Protein AF-0000000085120269 (afdb_homodimer)

pLDDT: mean 86.9, std 15.83, range [45.69, 98.81]

Secondary structure (DSSP, 8-state):
--SEEEEE--SSHHHHHHHHHHHHHHHHHT-EEEEEEEE---EEEETTEEEE-----HHHHHHHHHHHHHHHHHHHHHS---EEEEEEES-HHHHHHHHHHHHT--EEEEES--S----SS--HHHHHHHHH-TTSEEEEEPP--/--SEEEEE--SSHHHHHHHHHHHHHHHHHT-EEEEEEEE---EEEETTEEEE-----HHHHHHHHHHHHHHHHHHHHHS---EEEEEEES-HHHHHHHHHHHHT--EEEEES--S----SS--HHHHHHHHH-TTSEEEEEPP--

InterPro domains:
  IPR006015 Universal stress protein A family [PIRSF006276] (1-143)
  IPR006015 Universal stress protein A family [PR01438] (2-20)
  IPR006015 Universal stress protein A family [PR01438] (102-114)
  IPR006015 Universal stress protein A family [PR01438] (119-141)
  IPR006016 UspA [PF00582] (1-141)
  IPR014729 Rossmann-like alpha/beta/alpha sandwich fold [G3DSA:3.40.50.620] (1-145)

Nearest PDB structures (foldseek):
  3hgm-assembly2_C  TM=8.429E-01  e=8.754E-10  Halomonas elongata
  3hgm-assembly2_D  TM=8.463E-01  e=1.606E-09  Halomonas elongata
  3s3t-assembly1_A  TM=6.994E-01  e=2.954E-08  Lactiplantibacillus plantarum
  4r2l-assembly1_A-2  TM=7.541E-01  e=1.056E-07  Salmonella enterica subsp. enterica serovar Typhimurium str. LT2
  3fg9-assembly3_E  TM=7.299E-01  e=6.499E-08  Lactiplantibacillus plantarum

Sequence (290 aa):
MYTCIVAGFDGSDAAKKAVEKAAMLAEKLGAKLVIVTVVPTPSILLGEFLLPEPVPSQQVLEAVREGLDKLAEDIRGRYNVEIETMVVEGDPAESLLDVAKGKGCSAIVVGRRGRGLAVKLLGSVTSKLVNIAKGIDVIVVEPEKMYTCIVAGFDGSDAAKKAVEKAAMLAEKLGAKLVIVTVVPTPSILLGEFLLPEPVPSQQVLEAVREGLDKLAEDIRGRYNVEIETMVVEGDPAESLLDVAKGKGCSAIVVGRRGRGLAVKLLGSVTSKLVNIAKGIDVIVVEPEK

Radius of gyration: 20.43 Å; Cα contacts (8 Å, |Δi|>4): 616; chains: 2; bounding box: 49×60×36 Å

Foldseek 3Di:
DWQEEEQEDAPDPLSLVQQLVQLVVCQVVVHAYEYEYEAEFPQDPPDVDRDGPDDPDPVVVVVVVVVQVVSVVVSVVVHVHHYHYYYYYHQLLVVSLVVCVVVVGQEYTYEQADDDPDPDHGHPSLVVNVVPNPRHHYHYDYDDD/DWQEEEQEDAPFPLSLVLQLVQLVVCQVVVHAYEYEYEAEFPQDPPDVDRDGPDDPDPVVVVVVVVVQVVSVVVSVVVHVHHYHYYYYYHQLLVVSLVVCVVVVGQEYTYEQADDDDDDPHGHPSLVVNVVPNPRHHYHYDYDDD

Structure (mmCIF, N/CA/C/O backbone):
data_AF-0000000085120269-model_v1
#
loop_
_entity.id
_entity.type
_entity.pdbx_description
1 polymer 'UspA domain-containing protein'
#
loop_
_atom_site.group_PDB
_atom_site.id
_atom_site.type_symbol
_atom_site.label_atom_id
_atom_site.label_alt_id
_atom_site.label_comp_id
_atom_site.label_asym_id
_atom_site.label_entity_id
_atom_site.label_seq_id
_atom_site.pdbx_PDB_ins_code
_atom_site.Cartn_x
_atom_site.Cartn_y
_atom_site.Cartn_z
_atom_site.occupancy
_atom_site.B_iso_or_equiv
_atom_site.auth_seq_id
_atom_site.auth_comp_id
_atom_site.auth_asym_id
_atom_site.auth_atom_id
_atom_site.pdbx_PDB_model_num
ATOM 1 N N . MET A 1 1 ? 11.727 -3.516 8.711 1 83.62 1 MET A N 1
ATOM 2 C CA . MET A 1 1 ? 11.516 -3.363 7.277 1 83.62 1 MET A CA 1
ATOM 3 C C . MET A 1 1 ? 11.141 -4.695 6.637 1 83.62 1 MET A C 1
ATOM 5 O O . MET A 1 1 ? 11.273 -5.75 7.258 1 83.62 1 MET A O 1
ATOM 9 N N . TYR A 1 2 ? 10.602 -4.66 5.355 1 92.88 2 TYR A N 1
ATOM 10 C CA . TYR A 1 2 ? 10.109 -5.875 4.719 1 92.88 2 TYR A CA 1
ATOM 11 C C . TYR A 1 2 ? 11.258 -6.812 4.371 1 92.88 2 TYR A C 1
ATOM 13 O O . TYR A 1 2 ? 12.188 -6.43 3.658 1 92.88 2 TYR A O 1
ATOM 21 N N . THR A 1 3 ? 11.258 -8.008 4.934 1 96.81 3 THR A N 1
ATOM 22 C CA . THR A 1 3 ? 12.234 -9.016 4.551 1 96.81 3 THR A CA 1
ATOM 23 C C . THR A 1 3 ? 11.672 -9.945 3.482 1 96.81 3 THR A C 1
ATOM 25 O O . THR A 1 3 ? 12.414 -10.656 2.809 1 96.81 3 THR A O 1
ATOM 28 N N . CYS A 1 4 ? 10.398 -9.906 3.436 1 98.44 4 CYS A N 1
ATOM 29 C CA . CYS A 1 4 ? 9.664 -10.703 2.457 1 98.44 4 CYS A CA 1
ATOM 30 C C . CYS A 1 4 ? 8.414 -9.969 1.983 1 98.44 4 CYS A C 1
ATOM 32 O O . CYS A 1 4 ? 7.695 -9.375 2.789 1 98.44 4 CYS A O 1
ATOM 34 N N . ILE A 1 5 ? 8.195 -10 0.645 1 98.69 5 ILE A N 1
ATOM 35 C CA . ILE A 1 5 ? 7.059 -9.328 0.029 1 98.69 5 ILE A CA 1
ATOM 36 C C . ILE A 1 5 ? 6.309 -10.305 -0.873 1 98.69 5 ILE A C 1
ATOM 38 O O . ILE A 1 5 ? 6.922 -11.023 -1.663 1 98.69 5 ILE A O 1
ATOM 42 N N . VAL A 1 6 ? 5.027 -10.32 -0.716 1 98.81 6 VAL A N 1
ATOM 43 C CA . VAL A 1 6 ? 4.176 -11.086 -1.62 1 98.81 6 VAL A CA 1
ATOM 44 C C . VAL A 1 6 ? 3.602 -10.156 -2.693 1 98.81 6 VAL A C 1
ATOM 46 O O . VAL A 1 6 ? 3.18 -9.039 -2.396 1 98.81 6 VAL A O 1
ATOM 49 N N . ALA A 1 7 ? 3.631 -10.602 -3.893 1 98.69 7 ALA A N 1
ATOM 50 C CA . ALA A 1 7 ? 2.938 -9.914 -4.977 1 98.69 7 ALA A CA 1
ATOM 51 C C . ALA A 1 7 ? 1.909 -10.828 -5.637 1 98.69 7 ALA A C 1
ATOM 53 O O . ALA A 1 7 ? 2.217 -11.969 -5.988 1 98.69 7 ALA A O 1
ATOM 54 N N . GLY A 1 8 ? 0.68 -10.352 -5.734 1 97.75 8 GLY A N 1
ATOM 55 C CA . GLY A 1 8 ? -0.35 -11.078 -6.461 1 97.75 8 GLY A CA 1
ATOM 56 C C . GLY A 1 8 ? -0.281 -10.875 -7.961 1 97.75 8 GLY A C 1
ATOM 57 O O . GLY A 1 8 ? -0.081 -9.75 -8.43 1 97.75 8 GLY A O 1
ATOM 58 N N . PHE A 1 9 ? -0.48 -11.969 -8.703 1 96.5 9 PHE A N 1
ATOM 59 C CA . PHE A 1 9 ? -0.43 -11.898 -10.156 1 96.5 9 PHE A CA 1
ATOM 60 C C . PHE A 1 9 ? -1.569 -12.695 -10.781 1 96.5 9 PHE A C 1
ATOM 62 O O . PHE A 1 9 ? -1.65 -13.914 -10.602 1 96.5 9 PHE A O 1
ATOM 69 N N . ASP A 1 10 ? -2.408 -12 -11.523 1 91.06 10 ASP A N 1
ATOM 70 C CA . ASP A 1 10 ? -3.541 -12.688 -12.133 1 91.06 10 ASP A CA 1
ATOM 71 C C . ASP A 1 10 ? -3.453 -12.648 -13.656 1 91.06 10 ASP A C 1
ATOM 73 O O . ASP A 1 10 ? -4.418 -12.984 -14.344 1 91.06 10 ASP A O 1
ATOM 77 N N . GLY A 1 11 ? -2.328 -12.172 -14.203 1 90.19 11 GLY A N 1
ATOM 78 C CA . GLY A 1 11 ? -2.127 -12.125 -15.641 1 90.19 11 GLY A CA 1
ATOM 79 C C . GLY A 1 11 ? -2.482 -10.781 -16.25 1 90.19 11 GLY A C 1
ATOM 80 O O . GLY A 1 11 ? -2.227 -10.539 -17.422 1 90.19 11 GLY A O 1
ATOM 81 N N . SER A 1 12 ? -3.086 -9.875 -15.461 1 89 12 SER A N 1
ATOM 82 C CA . SER A 1 12 ? -3.475 -8.562 -15.953 1 89 12 SER A CA 1
ATOM 83 C C . SER A 1 12 ? -2.281 -7.613 -16 1 89 12 SER A C 1
ATOM 85 O O . SER A 1 12 ?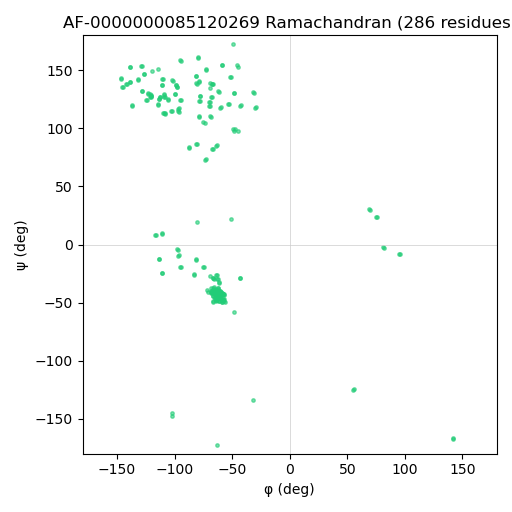 -1.252 -7.871 -15.375 1 89 12 SER A O 1
ATOM 87 N N . ASP A 1 13 ? -2.396 -6.559 -16.766 1 89.31 13 ASP A N 1
ATOM 88 C CA . ASP A 1 13 ? -1.358 -5.535 -16.828 1 89.31 13 ASP A CA 1
ATOM 89 C C . ASP A 1 13 ? -1.153 -4.863 -15.477 1 89.31 13 ASP A C 1
ATOM 91 O O . ASP A 1 13 ? -0.025 -4.531 -15.109 1 89.31 13 ASP A O 1
ATOM 95 N N . ALA A 1 14 ? -2.252 -4.68 -14.789 1 91.31 14 ALA A N 1
ATOM 96 C CA . ALA A 1 14 ? -2.156 -4.086 -13.453 1 91.31 14 ALA A CA 1
ATOM 97 C C . ALA A 1 14 ? -1.34 -4.969 -12.516 1 91.31 14 ALA A C 1
ATOM 99 O O . ALA A 1 14 ? -0.536 -4.469 -11.727 1 91.31 14 ALA A O 1
ATOM 100 N N . ALA A 1 15 ? -1.573 -6.281 -12.617 1 94.06 15 ALA A N 1
ATOM 101 C CA . ALA A 1 15 ? -0.829 -7.211 -11.766 1 94.06 15 ALA A CA 1
ATOM 102 C C . ALA A 1 15 ? 0.647 -7.242 -12.156 1 94.06 15 ALA A C 1
ATOM 104 O O . ALA A 1 15 ? 1.52 -7.359 -11.289 1 94.06 15 ALA A O 1
ATOM 105 N N . LYS A 1 16 ? 0.893 -7.145 -13.445 1 94.31 16 LYS A N 1
ATOM 106 C CA . LYS A 1 16 ? 2.281 -7.098 -13.891 1 94.31 16 LYS A CA 1
ATOM 107 C C . LYS A 1 16 ? 3.01 -5.891 -13.312 1 94.31 16 LYS A C 1
ATOM 109 O O . LYS A 1 16 ? 4.145 -6.004 -12.852 1 94.31 16 LYS A O 1
ATOM 114 N N . LYS A 1 17 ? 2.385 -4.773 -13.336 1 94.38 17 LYS A N 1
ATOM 115 C CA . LYS A 1 17 ? 2.967 -3.562 -12.766 1 94.38 17 LYS A CA 1
ATOM 116 C C . LYS A 1 17 ? 3.189 -3.717 -11.266 1 94.38 17 LYS A C 1
ATOM 118 O O . LYS A 1 17 ? 4.191 -3.244 -10.727 1 94.38 17 LYS A O 1
ATOM 123 N N . ALA A 1 18 ? 2.24 -4.363 -10.633 1 96.75 18 ALA A N 1
ATOM 124 C CA . ALA A 1 18 ? 2.375 -4.613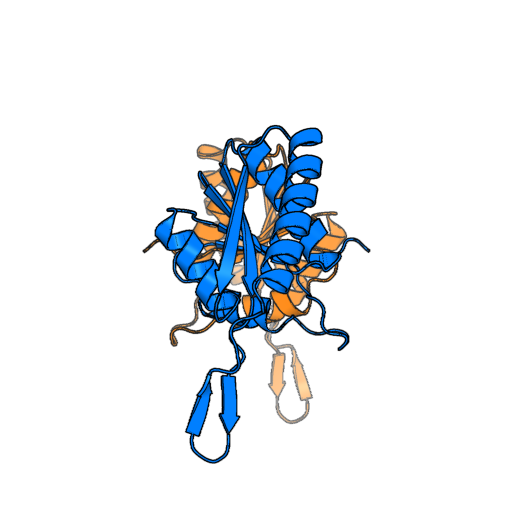 -9.203 1 96.75 18 ALA A CA 1
ATOM 125 C C . ALA A 1 18 ? 3.594 -5.484 -8.914 1 96.75 18 ALA A C 1
ATOM 127 O O . ALA A 1 18 ? 4.344 -5.219 -7.973 1 96.75 18 ALA A O 1
ATOM 128 N N . VAL A 1 19 ? 3.771 -6.496 -9.703 1 97.69 19 VAL A N 1
ATOM 129 C CA . VAL A 1 19 ? 4.918 -7.379 -9.523 1 97.69 19 VAL A CA 1
ATOM 130 C C . VAL A 1 19 ? 6.211 -6.598 -9.75 1 97.69 19 VAL A C 1
ATOM 132 O O . VAL A 1 19 ? 7.176 -6.758 -9 1 97.69 19 VAL A O 1
ATOM 135 N N . GLU A 1 20 ? 6.227 -5.762 -10.734 1 96.62 20 GLU A N 1
ATOM 136 C CA . GLU A 1 20 ? 7.406 -4.949 -11.008 1 96.62 20 GLU A CA 1
ATOM 137 C C . GLU A 1 20 ? 7.715 -4.02 -9.836 1 96.62 20 GLU A C 1
ATOM 139 O O . GLU A 1 20 ? 8.867 -3.893 -9.422 1 96.62 20 GLU A O 1
ATOM 144 N N . LYS A 1 21 ? 6.695 -3.406 -9.359 1 96.62 21 LYS A N 1
ATOM 145 C CA . LYS A 1 21 ? 6.875 -2.533 -8.203 1 96.62 21 LYS A CA 1
ATOM 146 C C . LYS A 1 21 ? 7.383 -3.318 -6.996 1 96.62 21 LYS A C 1
ATOM 148 O O . LYS A 1 21 ? 8.273 -2.855 -6.277 1 96.62 21 LYS A O 1
ATOM 153 N N . ALA A 1 22 ? 6.805 -4.48 -6.797 1 98.19 22 ALA A N 1
ATOM 154 C CA . ALA A 1 22 ? 7.238 -5.34 -5.699 1 98.19 22 ALA A CA 1
ATOM 155 C C . ALA A 1 22 ? 8.711 -5.727 -5.852 1 98.19 22 ALA A C 1
ATOM 157 O O . ALA A 1 22 ? 9.453 -5.754 -4.871 1 98.19 22 ALA A O 1
ATOM 158 N N . ALA A 1 23 ? 9.07 -5.992 -7.051 1 98.31 23 ALA A N 1
ATOM 159 C CA . ALA A 1 23 ? 10.461 -6.371 -7.324 1 98.31 23 ALA A CA 1
ATOM 160 C C . ALA A 1 23 ? 11.406 -5.215 -7.031 1 98.31 23 ALA A C 1
ATOM 162 O O . ALA A 1 23 ? 12.469 -5.414 -6.43 1 98.31 23 ALA A O 1
ATOM 163 N N . MET A 1 24 ? 11.016 -4.07 -7.453 1 96.75 24 MET A N 1
ATOM 164 C CA . MET A 1 24 ? 11.82 -2.879 -7.195 1 96.75 24 MET A CA 1
ATOM 165 C C . MET A 1 24 ? 11.984 -2.654 -5.695 1 96.75 24 MET A C 1
ATOM 167 O O . MET A 1 24 ? 13.094 -2.406 -5.223 1 96.75 24 MET A O 1
ATOM 171 N N . LEU A 1 25 ? 10.922 -2.768 -4.988 1 96.94 25 LEU A N 1
ATOM 172 C CA . LEU A 1 25 ? 10.961 -2.602 -3.541 1 96.94 25 LEU A C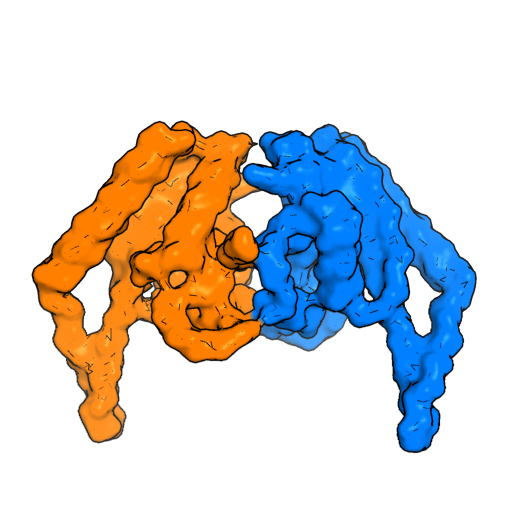A 1
ATOM 173 C C . LEU A 1 25 ? 11.828 -3.674 -2.895 1 96.94 25 LEU A C 1
ATOM 175 O O . LEU A 1 25 ? 12.664 -3.371 -2.043 1 96.94 25 LEU A O 1
ATOM 179 N N . ALA A 1 26 ? 11.602 -4.879 -3.295 1 97.81 26 ALA A N 1
ATOM 180 C CA . ALA A 1 26 ? 12.352 -6 -2.74 1 97.81 26 ALA A CA 1
ATOM 181 C C . ALA A 1 26 ? 13.852 -5.824 -2.971 1 97.81 26 ALA A C 1
ATOM 183 O O . ALA A 1 26 ? 14.656 -6.09 -2.078 1 97.81 26 ALA A O 1
ATOM 184 N N . GLU A 1 27 ? 14.156 -5.383 -4.152 1 97.62 27 GLU A N 1
ATOM 185 C CA . GLU A 1 27 ? 15.562 -5.164 -4.469 1 97.62 27 GLU A CA 1
ATOM 186 C C . GLU A 1 27 ? 16.172 -4.109 -3.553 1 97.62 27 GLU A C 1
ATOM 188 O O . GLU A 1 27 ? 17.25 -4.32 -2.986 1 97.62 27 GLU A O 1
ATOM 193 N N . LYS A 1 28 ? 15.516 -3.029 -3.424 1 96.12 28 LYS A N 1
ATOM 194 C CA . LYS A 1 28 ? 16.016 -1.913 -2.633 1 96.12 28 LYS A CA 1
ATOM 195 C C . LYS A 1 28 ? 16.094 -2.273 -1.152 1 96.12 28 LYS A C 1
ATOM 197 O O . LYS A 1 28 ? 16.984 -1.813 -0.437 1 96.12 28 LYS A O 1
ATOM 202 N N . LEU A 1 29 ? 15.203 -3.166 -0.733 1 96.38 29 LEU A N 1
ATOM 203 C CA . LEU A 1 29 ? 15.109 -3.498 0.684 1 96.38 29 LEU A CA 1
ATOM 204 C C . LEU A 1 29 ? 15.906 -4.758 1.002 1 96.38 29 LEU A C 1
ATOM 206 O O . LEU A 1 29 ? 16.062 -5.117 2.17 1 96.38 29 LEU A O 1
ATOM 210 N N . GLY A 1 30 ? 16.359 -5.414 -0.025 1 96.69 30 GLY A N 1
ATOM 211 C CA . GLY A 1 30 ? 16.984 -6.703 0.181 1 96.69 30 GLY A CA 1
ATOM 212 C C . GLY A 1 30 ? 16.016 -7.785 0.62 1 96.69 30 GLY A C 1
ATOM 213 O O . GLY A 1 30 ? 16.375 -8.656 1.412 1 96.69 30 GLY A O 1
ATOM 214 N N . ALA A 1 31 ? 14.844 -7.672 0.21 1 98 31 ALA A N 1
ATOM 215 C CA . ALA A 1 31 ? 13.781 -8.602 0.599 1 98 31 ALA A CA 1
ATOM 216 C C . ALA A 1 31 ? 13.602 -9.695 -0.443 1 98 31 ALA A C 1
ATOM 218 O O . ALA A 1 31 ? 13.984 -9.531 -1.604 1 98 31 ALA A O 1
ATOM 219 N N . LYS A 1 32 ? 13.023 -10.789 -0.019 1 98.56 32 LYS A N 1
ATOM 220 C CA . LYS A 1 32 ? 12.57 -11.828 -0.931 1 98.56 32 LYS A CA 1
ATOM 221 C C . LYS A 1 32 ? 11.203 -11.477 -1.526 1 98.56 32 LYS A C 1
ATOM 223 O O . LYS A 1 32 ? 10.383 -10.836 -0.87 1 98.56 32 LYS A O 1
ATOM 228 N N . LEU A 1 33 ? 11.062 -11.875 -2.74 1 98.75 33 LEU A N 1
ATOM 229 C CA . LEU A 1 33 ? 9.789 -11.648 -3.42 1 98.75 33 LEU A CA 1
ATOM 230 C C . LEU A 1 33 ? 9.086 -12.977 -3.715 1 98.75 33 LEU A C 1
ATOM 232 O O . LEU A 1 33 ? 9.68 -13.875 -4.305 1 98.75 33 LEU A O 1
ATOM 236 N N . VAL A 1 34 ? 7.871 -13.102 -3.268 1 98.81 34 VAL A N 1
ATOM 237 C CA . VAL A 1 34 ? 7.023 -14.25 -3.592 1 98.81 34 VAL A CA 1
ATOM 238 C C . VAL A 1 34 ? 5.898 -13.812 -4.527 1 98.81 34 VAL A C 1
ATOM 240 O O . VAL A 1 34 ? 5.039 -13.016 -4.145 1 98.81 34 VAL A O 1
ATOM 243 N N . ILE A 1 35 ? 5.934 -14.289 -5.742 1 98.75 35 ILE A N 1
ATOM 244 C CA . ILE A 1 35 ? 4.879 -13.992 -6.703 1 98.75 35 ILE A CA 1
ATOM 245 C C . ILE A 1 35 ? 3.84 -15.109 -6.691 1 98.75 35 ILE A C 1
ATOM 247 O O . ILE A 1 35 ? 4.172 -16.281 -6.91 1 98.75 35 ILE A O 1
ATOM 251 N N . VAL A 1 36 ? 2.602 -14.734 -6.457 1 98.12 36 VAL A N 1
ATOM 252 C CA . VAL A 1 36 ? 1.565 -15.734 -6.227 1 98.12 36 VAL A CA 1
ATOM 253 C C . VAL A 1 36 ? 0.438 -15.555 -7.242 1 98.12 36 VAL A C 1
ATOM 255 O O . VAL A 1 36 ? -0.037 -14.438 -7.457 1 98.12 36 VAL A O 1
ATOM 258 N N . THR A 1 37 ? 0.077 -16.594 -7.859 1 96.94 37 THR A N 1
ATOM 259 C CA . THR A 1 37 ? -1.171 -16.672 -8.609 1 96.94 37 THR A CA 1
ATOM 260 C C . THR A 1 37 ? -2.176 -17.578 -7.898 1 96.94 37 THR A C 1
ATOM 262 O O . THR A 1 37 ? -1.84 -18.688 -7.496 1 96.94 37 THR A O 1
ATOM 265 N N . VAL A 1 38 ? -3.342 -17.047 -7.73 1 94.75 38 VAL A N 1
ATOM 266 C CA . VAL A 1 38 ? -4.398 -17.797 -7.062 1 94.75 38 VAL A CA 1
ATOM 267 C C . VAL A 1 38 ? -5.43 -18.266 -8.086 1 94.75 38 VAL A C 1
ATOM 269 O O . VAL A 1 38 ? -5.949 -17.453 -8.867 1 94.75 38 VAL A O 1
ATOM 272 N N . VAL A 1 39 ? -5.676 -19.484 -8.141 1 89.94 39 VAL A N 1
ATOM 273 C CA . VAL A 1 39 ? -6.719 -20.062 -8.984 1 89.94 39 VAL A CA 1
ATOM 274 C C . VAL A 1 39 ? -7.988 -20.266 -8.164 1 89.94 39 VAL A C 1
ATOM 276 O O . VAL A 1 39 ? -7.996 -21.062 -7.211 1 89.94 39 VAL A O 1
ATOM 279 N N . PRO A 1 40 ? -8.977 -19.5 -8.578 1 82.81 40 PRO A N 1
ATOM 280 C CA . PRO A 1 40 ? -10.211 -19.625 -7.793 1 82.81 40 PRO A CA 1
ATOM 281 C C . PRO A 1 40 ? -10.805 -21.031 -7.844 1 82.81 40 PRO A C 1
ATOM 283 O O . PRO A 1 40 ? -10.719 -21.703 -8.875 1 82.81 40 PRO A O 1
ATOM 286 N N . THR A 1 41 ? -11.164 -21.562 -6.684 1 73.44 41 THR A N 1
ATOM 287 C CA . THR A 1 41 ? -11.852 -22.844 -6.637 1 73.44 41 THR A CA 1
ATOM 288 C C . THR A 1 41 ? -13.312 -22.688 -7.066 1 73.44 41 THR A C 1
ATOM 290 O O . THR A 1 41 ? -14.023 -21.812 -6.562 1 73.44 41 THR A O 1
ATOM 293 N N . PRO A 1 42 ? -13.602 -23.172 -8.344 1 58 42 PRO A N 1
ATOM 294 C CA . PRO A 1 42 ? -14.992 -23.078 -8.805 1 58 42 PRO A CA 1
ATOM 295 C C . PRO A 1 42 ? -15.992 -23.578 -7.762 1 58 42 PRO A C 1
ATOM 297 O O . PRO A 1 42 ? -15.703 -24.516 -7.012 1 58 42 PRO A O 1
ATOM 300 N N . SER A 1 43 ? -16.641 -22.734 -6.988 1 54.06 43 SER A N 1
ATOM 301 C CA . SER A 1 43 ? -17.734 -23.312 -6.223 1 54.06 43 SER A CA 1
ATOM 302 C C . SER A 1 43 ? -19 -23.453 -7.078 1 54.06 43 SER A C 1
ATOM 304 O O . SER A 1 43 ? -19.359 -22.531 -7.809 1 54.06 43 SER A O 1
ATOM 306 N N . ILE A 1 44 ? -19.172 -24.516 -7.805 1 48.38 44 ILE A N 1
ATOM 307 C CA . ILE A 1 44 ? -20.422 -24.688 -8.523 1 48.38 44 ILE A CA 1
ATOM 308 C C . ILE A 1 44 ? -21.562 -24.938 -7.535 1 48.38 44 ILE A C 1
ATOM 310 O O . ILE A 1 44 ? -21.438 -25.766 -6.629 1 48.38 44 ILE A O 1
ATOM 314 N N . LEU A 1 45 ? -22.406 -23.922 -7.473 1 47.22 45 LEU A N 1
ATOM 315 C CA . LEU A 1 45 ? -23.672 -24.141 -6.766 1 47.22 45 LEU A CA 1
ATOM 316 C C . LEU A 1 45 ? -24.547 -25.141 -7.504 1 47.22 45 LEU A C 1
ATOM 318 O O . LEU A 1 45 ? -25.203 -24.781 -8.492 1 47.22 45 LEU A O 1
ATOM 322 N N . LEU A 1 46 ? -24.375 -26.328 -7.375 1 47.59 46 LEU A N 1
ATOM 323 C CA . LEU A 1 46 ? -25.453 -27.188 -7.859 1 47.59 46 LEU A CA 1
ATOM 324 C C . LEU A 1 46 ? -26.609 -27.234 -6.855 1 47.59 46 LEU A C 1
ATOM 326 O O . LEU A 1 46 ? -26.562 -27.984 -5.883 1 47.59 46 LEU A O 1
ATOM 330 N N . GLY A 1 47 ? -27.828 -26.672 -7.051 1 54.53 47 GLY A N 1
ATOM 331 C CA . GLY A 1 47 ? -28.969 -26.516 -6.172 1 54.53 47 GLY A CA 1
ATOM 332 C C . GLY A 1 47 ? -28.641 -25.797 -4.879 1 54.53 47 GLY A C 1
ATOM 333 O O . GLY A 1 47 ? -28.125 -24.672 -4.902 1 54.53 47 GLY A O 1
ATOM 334 N N . GLU A 1 48 ? -29.016 -26.578 -3.768 1 50.69 48 GLU A N 1
ATOM 335 C CA . GLU A 1 48 ? -28.672 -26.109 -2.43 1 50.69 48 GLU A CA 1
ATOM 336 C C . GLU A 1 48 ? -27.234 -26.453 -2.076 1 50.69 48 GLU A C 1
ATOM 338 O O . GLU A 1 48 ? -26.734 -26.078 -1.013 1 50.69 48 GLU A O 1
ATOM 343 N N . PHE A 1 49 ? -26.625 -27.297 -2.857 1 53.81 49 PHE A N 1
ATOM 344 C CA . PHE A 1 49 ? -25.328 -27.859 -2.535 1 53.81 49 PHE A CA 1
ATOM 345 C C . PHE A 1 49 ? -24.219 -27.188 -3.346 1 53.81 49 PHE A C 1
ATOM 347 O O . PHE A 1 49 ? -24.406 -26.891 -4.523 1 53.81 49 PHE A O 1
ATOM 354 N N . LEU A 1 50 ? -23.375 -26.531 -2.783 1 50.88 50 LEU A N 1
ATOM 355 C CA . LEU A 1 50 ? -22.141 -26.031 -3.365 1 50.88 50 LEU A CA 1
ATOM 356 C C . LEU A 1 50 ? -21.219 -27.172 -3.781 1 50.88 50 LEU A C 1
ATOM 358 O O . LEU A 1 50 ? -20.781 -27.953 -2.938 1 50.88 50 LEU A O 1
ATOM 362 N N . LEU A 1 51 ? -21.422 -27.719 -4.992 1 50.28 51 LEU A N 1
ATOM 363 C CA . LEU A 1 51 ? -20.484 -28.766 -5.422 1 50.28 51 LEU A CA 1
ATOM 364 C C . LEU A 1 51 ? -19.172 -28.172 -5.91 1 50.28 51 LEU A C 1
ATOM 366 O O . LEU A 1 51 ? -19.172 -27.109 -6.543 1 50.28 51 LEU A O 1
ATOM 370 N N . PRO A 1 52 ? -18.141 -28.578 -5.332 1 51.5 52 PRO A N 1
ATOM 371 C CA . PRO A 1 52 ? -16.828 -28.141 -5.824 1 51.5 52 PRO A CA 1
ATOM 372 C C . PRO A 1 52 ? -16.688 -28.312 -7.336 1 51.5 52 PRO A C 1
ATOM 374 O O . PRO A 1 52 ? -17.172 -29.297 -7.906 1 51.5 52 PRO A O 1
ATOM 377 N N . GLU A 1 53 ? -16.844 -27.344 -8.148 1 54.25 53 GLU A N 1
ATOM 378 C CA . GLU A 1 53 ? -16.484 -27.531 -9.555 1 54.25 53 GLU A CA 1
ATOM 379 C C . GLU A 1 53 ? -15.125 -28.203 -9.695 1 54.25 53 GLU A C 1
ATOM 381 O O . GLU A 1 53 ? -14.289 -28.109 -8.797 1 54.25 53 GLU A O 1
ATOM 386 N N . PRO A 1 54 ? -14.969 -28.859 -10.812 1 54.28 54 PRO A N 1
ATOM 387 C CA . PRO A 1 54 ? -13.727 -29.578 -11.109 1 54.28 54 PRO A CA 1
ATOM 388 C C . PRO A 1 54 ? -12.492 -28.688 -10.977 1 54.28 54 PRO A C 1
ATOM 390 O O . PRO A 1 54 ? -12.562 -27.484 -11.211 1 54.28 54 PRO A O 1
ATOM 393 N N . VAL A 1 55 ? -11.578 -29.094 -10.078 1 58.09 55 VAL A N 1
ATOM 394 C CA . VAL A 1 55 ? -10.195 -28.625 -10.031 1 58.09 55 VAL A CA 1
ATOM 395 C C . VAL A 1 55 ? -9.734 -28.25 -11.438 1 58.09 55 VAL A C 1
ATOM 397 O O . VAL A 1 55 ? -10.023 -28.953 -12.406 1 58.09 55 VAL A O 1
ATOM 400 N N . PRO A 1 56 ? -9.391 -26.922 -11.57 1 62.84 56 PRO A N 1
ATOM 401 C CA . PRO A 1 56 ? -8.758 -26.672 -12.867 1 62.84 56 PRO A CA 1
ATOM 402 C C . PRO A 1 56 ? -7.953 -27.875 -13.367 1 62.84 56 PRO A C 1
ATOM 404 O O . PRO A 1 56 ? -7.34 -28.578 -12.57 1 62.84 56 PRO A O 1
ATOM 407 N N . SER A 1 57 ? -8.25 -28.172 -14.625 1 69.19 57 SER A N 1
ATOM 408 C CA . SER A 1 57 ? -7.484 -29.266 -15.211 1 69.19 57 SER A CA 1
ATOM 409 C C . SER A 1 57 ? -5.984 -29.047 -15.023 1 69.19 57 SER A C 1
ATOM 411 O O . SER A 1 57 ? -5.527 -27.922 -14.828 1 69.19 57 SER A O 1
ATOM 413 N N . GLN A 1 58 ? -5.273 -30.141 -14.812 1 78.56 58 GLN A N 1
ATOM 414 C CA . GLN A 1 58 ? -3.814 -30.125 -14.734 1 78.56 58 GLN A CA 1
ATOM 415 C C . GLN A 1 58 ? -3.215 -29.25 -15.836 1 78.56 58 GLN A C 1
ATOM 417 O O . GLN A 1 58 ? -2.195 -28.594 -15.625 1 78.56 58 GLN A O 1
ATOM 422 N N . GLN A 1 59 ? -4.004 -29.188 -16.984 1 79 59 GLN A N 1
ATOM 423 C CA . GLN A 1 59 ? -3.51 -28.406 -18.109 1 79 59 GLN A CA 1
ATOM 424 C C . GLN A 1 59 ? -3.58 -26.906 -17.812 1 79 59 GLN A C 1
ATOM 426 O O . GLN A 1 59 ? -2.658 -26.156 -18.141 1 79 59 GLN A O 1
ATOM 431 N N . VAL A 1 60 ? -4.613 -26.547 -17.188 1 79.12 60 VAL A N 1
ATOM 432 C CA . VAL A 1 60 ? -4.781 -25.141 -16.875 1 79.12 60 VAL A CA 1
ATOM 433 C C . VAL A 1 60 ? -3.744 -24.719 -15.836 1 79.12 60 VAL A C 1
ATOM 435 O O . VAL A 1 60 ? -3.102 -23.672 -15.977 1 79.12 60 VAL A O 1
ATOM 438 N N . LEU A 1 61 ? -3.562 -25.516 -14.945 1 84.25 61 LEU A N 1
ATOM 439 C CA . LEU A 1 61 ? -2.592 -25.219 -13.898 1 84.25 61 LEU A CA 1
ATOM 440 C C . LEU A 1 61 ? -1.182 -25.141 -14.469 1 84.25 61 LEU A C 1
ATOM 442 O O . LEU A 1 61 ? -0.391 -24.281 -14.062 1 84.25 61 LEU A O 1
ATOM 446 N N . GLU A 1 62 ? -0.928 -26.016 -15.406 1 87.31 62 GLU A N 1
ATOM 447 C CA . GLU A 1 62 ? 0.387 -26 -16.047 1 87.31 62 GLU A CA 1
ATOM 448 C C . GLU A 1 62 ? 0.594 -24.719 -16.844 1 87.31 62 GLU A C 1
ATOM 450 O O . GLU A 1 62 ? 1.684 -24.141 -16.828 1 87.31 62 GLU A O 1
ATOM 455 N N . ALA A 1 63 ? -0.381 -24.312 -17.516 1 87 63 ALA A N 1
ATOM 456 C CA . ALA A 1 63 ? -0.294 -23.078 -18.281 1 87 63 ALA A CA 1
ATOM 457 C C . ALA A 1 63 ? -0.08 -21.875 -17.375 1 87 63 ALA A C 1
ATOM 459 O O . ALA A 1 63 ? 0.704 -20.969 -17.688 1 87 63 ALA A O 1
ATOM 460 N N . VAL A 1 64 ? -0.784 -21.906 -16.297 1 88.19 64 VAL A N 1
ATOM 461 C CA . VAL A 1 64 ? -0.657 -20.828 -15.32 1 88.19 64 VAL A CA 1
ATOM 462 C C . VAL A 1 64 ? 0.764 -20.797 -14.758 1 88.19 64 VAL A C 1
ATOM 464 O O . VAL A 1 64 ? 1.385 -19.734 -14.672 1 88.19 64 VAL A O 1
ATOM 467 N N . ARG A 1 65 ? 1.26 -21.906 -14.453 1 91.56 65 ARG A N 1
ATOM 468 C CA . ARG A 1 65 ? 2.613 -22.016 -13.914 1 91.56 65 ARG A CA 1
ATOM 469 C C . ARG A 1 65 ? 3.643 -21.531 -14.93 1 91.56 65 ARG A C 1
ATOM 471 O O . ARG A 1 65 ? 4.59 -20.828 -14.562 1 91.56 65 ARG A O 1
ATOM 478 N N . GLU A 1 66 ? 3.418 -21.906 -16.125 1 91.12 66 GLU A N 1
ATOM 479 C CA . GLU A 1 66 ? 4.34 -21.469 -17.172 1 91.12 66 GLU A CA 1
ATOM 480 C C . GLU A 1 66 ? 4.336 -19.953 -17.328 1 91.12 66 GLU A C 1
ATOM 482 O O . GLU A 1 66 ? 5.387 -19.328 -17.484 1 91.12 66 GLU A O 1
ATOM 487 N N . GLY A 1 67 ? 3.17 -19.391 -17.312 1 91.69 67 GLY A N 1
ATOM 488 C CA . GLY A 1 67 ? 3.055 -17.938 -17.375 1 91.69 67 GLY A CA 1
ATOM 489 C C . GLY A 1 67 ? 3.74 -17.234 -16.219 1 91.69 67 GLY A C 1
ATOM 490 O O . GLY A 1 67 ? 4.426 -16.234 -16.406 1 91.69 67 GLY A O 1
ATOM 491 N N . LEU A 1 68 ? 3.58 -17.797 -15.086 1 94.81 68 LEU A N 1
ATOM 492 C CA . LEU A 1 68 ? 4.191 -17.234 -13.883 1 94.81 68 LEU A CA 1
ATOM 493 C C . LEU A 1 68 ? 5.707 -17.359 -13.938 1 94.81 68 LEU A C 1
ATOM 495 O O . LEU A 1 68 ? 6.426 -16.422 -13.562 1 94.81 68 LEU A O 1
ATOM 499 N N . ASP A 1 69 ? 6.191 -18.469 -14.422 1 93.94 69 ASP A N 1
ATOM 500 C CA . ASP A 1 69 ? 7.629 -18.688 -14.523 1 93.94 69 ASP A CA 1
ATOM 501 C C . ASP A 1 69 ? 8.266 -17.734 -15.523 1 93.94 69 ASP A C 1
ATOM 503 O O . ASP A 1 69 ? 9.359 -17.219 -15.289 1 93.94 69 ASP A O 1
ATOM 507 N N . LYS A 1 70 ? 7.598 -17.516 -16.547 1 95.25 70 LYS A N 1
ATOM 508 C CA . LYS A 1 70 ? 8.102 -16.562 -17.531 1 95.25 70 LYS A CA 1
ATOM 509 C C . LYS A 1 70 ? 8.188 -15.156 -16.953 1 95.25 70 LYS A C 1
ATOM 511 O O . LYS A 1 70 ? 9.164 -14.445 -17.156 1 95.25 70 LYS A O 1
ATOM 516 N N . LEU A 1 71 ? 7.16 -14.789 -16.266 1 96.31 71 LEU A N 1
ATOM 517 C CA . LEU A 1 71 ? 7.164 -13.492 -15.594 1 96.31 71 LEU A CA 1
ATOM 518 C C . LEU A 1 71 ? 8.328 -13.391 -14.617 1 96.31 71 LEU A C 1
ATOM 520 O O . LEU A 1 71 ? 9.039 -12.383 -14.602 1 96.31 71 LEU A O 1
ATOM 524 N N . ALA A 1 72 ? 8.523 -14.414 -13.82 1 97.44 72 ALA A N 1
ATOM 525 C CA . ALA A 1 72 ? 9.594 -14.43 -12.828 1 97.44 72 ALA A CA 1
ATOM 526 C C . ALA A 1 72 ? 10.961 -14.305 -13.5 1 97.44 72 ALA A C 1
ATOM 528 O O . ALA A 1 72 ? 11.844 -13.609 -13 1 97.44 72 ALA A O 1
ATOM 529 N N . GLU A 1 73 ? 11.102 -14.977 -14.586 1 96.88 73 GLU A N 1
ATOM 530 C CA . GLU A 1 73 ? 12.352 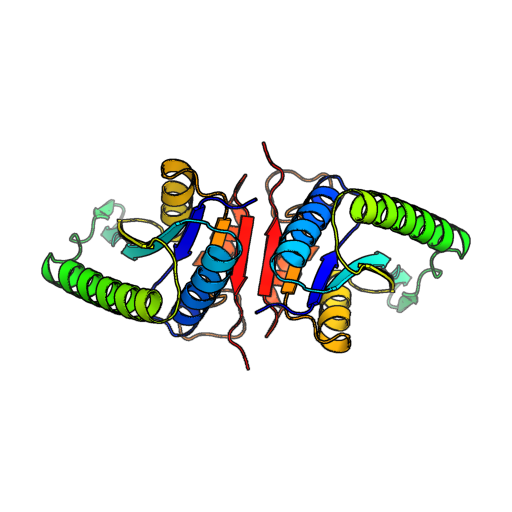-14.898 -15.328 1 96.88 73 GLU A CA 1
ATOM 531 C C . GLU A 1 73 ? 12.609 -13.484 -15.836 1 96.88 73 GLU A C 1
ATOM 533 O O . GLU A 1 73 ? 13.734 -12.977 -15.742 1 96.88 73 GLU A O 1
ATOM 538 N N . ASP A 1 74 ? 11.609 -12.914 -16.375 1 97.19 74 ASP A N 1
ATOM 539 C CA . ASP A 1 74 ? 11.703 -11.531 -16.828 1 97.19 74 ASP A CA 1
ATOM 540 C C . ASP A 1 74 ? 12.109 -10.602 -15.688 1 97.19 74 ASP A C 1
ATOM 542 O O . ASP A 1 74 ? 12.984 -9.75 -15.859 1 97.19 74 ASP A O 1
ATOM 546 N N . ILE A 1 75 ? 11.523 -10.805 -14.555 1 97.81 75 ILE A N 1
ATOM 547 C CA . ILE A 1 75 ? 11.789 -9.969 -13.383 1 97.81 75 ILE A CA 1
ATOM 548 C C . ILE A 1 75 ? 13.219 -10.195 -12.898 1 97.81 75 ILE A C 1
ATOM 550 O O . ILE A 1 75 ? 13.93 -9.242 -12.586 1 97.81 75 ILE A O 1
ATOM 554 N N . ARG A 1 76 ? 13.672 -11.438 -12.898 1 97.06 76 ARG A N 1
ATOM 555 C CA . ARG A 1 76 ? 15.023 -11.766 -12.469 1 97.06 76 ARG A CA 1
ATOM 556 C C . ARG A 1 76 ? 16.062 -11.117 -13.375 1 97.06 76 ARG A C 1
ATOM 558 O O . ARG A 1 76 ? 17.172 -10.797 -12.93 1 97.06 76 ARG A O 1
ATOM 565 N N . GLY A 1 77 ? 15.664 -10.945 -14.578 1 97 77 GLY A N 1
ATOM 566 C CA . GLY A 1 77 ? 16.562 -10.32 -15.531 1 97 77 GLY A CA 1
ATOM 567 C C . GLY A 1 77 ? 16.703 -8.82 -15.336 1 97 77 GLY A C 1
ATOM 568 O O . GLY A 1 77 ? 17.672 -8.219 -15.781 1 97 77 GLY A O 1
ATOM 569 N N . ARG A 1 78 ? 15.781 -8.281 -14.672 1 97.44 78 ARG A N 1
ATOM 570 C CA . ARG A 1 78 ? 15.734 -6.828 -14.578 1 97.44 78 ARG A CA 1
ATOM 571 C C . ARG A 1 78 ? 16.062 -6.363 -13.164 1 97.44 78 ARG A C 1
ATOM 573 O O . ARG A 1 78 ? 16.484 -5.223 -12.961 1 97.44 78 ARG A O 1
ATOM 580 N N . TYR A 1 79 ? 15.82 -7.266 -12.242 1 97.31 79 TYR A N 1
ATOM 581 C CA . TYR A 1 79 ? 16 -6.91 -10.844 1 97.31 79 TYR A CA 1
ATOM 582 C C . TYR A 1 79 ? 16.812 -7.977 -10.109 1 97.31 79 TYR A C 1
ATOM 584 O O . TYR A 1 79 ? 16.625 -9.172 -10.359 1 97.31 79 TYR A O 1
ATOM 592 N N . ASN A 1 80 ? 17.641 -7.543 -9.242 1 97.75 80 ASN A N 1
ATOM 593 C CA . ASN A 1 80 ? 18.406 -8.469 -8.398 1 97.75 80 ASN A CA 1
ATOM 594 C C . ASN A 1 80 ? 17.625 -8.82 -7.129 1 97.75 80 ASN A C 1
ATOM 596 O O . ASN A 1 80 ? 17.953 -8.328 -6.047 1 97.75 80 ASN A O 1
ATOM 600 N N . VAL A 1 81 ? 16.766 -9.75 -7.227 1 97.88 81 VAL A N 1
ATOM 601 C CA . VAL A 1 81 ? 15.883 -10.133 -6.129 1 97.88 81 VAL A CA 1
ATOM 602 C C . VAL A 1 81 ? 15.703 -11.648 -6.109 1 97.88 81 VAL A C 1
ATOM 604 O O . VAL A 1 81 ? 15.625 -12.281 -7.164 1 97.88 81 VAL A O 1
ATOM 607 N N . GLU A 1 82 ? 15.719 -12.242 -4.938 1 98.25 82 GLU A N 1
ATOM 608 C CA . GLU A 1 82 ? 15.312 -13.633 -4.789 1 98.25 82 GLU A CA 1
ATOM 609 C C . GLU A 1 82 ? 13.805 -13.789 -5.004 1 98.25 82 GLU A C 1
ATOM 611 O O . GLU A 1 82 ? 13.008 -13.172 -4.305 1 98.25 82 GLU A O 1
ATOM 616 N N . ILE A 1 83 ? 13.477 -14.664 -5.988 1 98.5 83 ILE A N 1
ATOM 617 C CA . ILE A 1 83 ? 12.062 -14.773 -6.344 1 98.5 83 ILE A CA 1
ATOM 618 C C . ILE A 1 83 ? 11.594 -16.203 -6.145 1 98.5 83 ILE A C 1
ATOM 620 O O . ILE A 1 83 ? 12.266 -17.156 -6.559 1 98.5 83 ILE A O 1
ATOM 624 N N . GLU A 1 84 ? 10.555 -16.359 -5.469 1 98.19 84 GLU A N 1
ATOM 625 C CA . GLU A 1 84 ? 9.773 -17.578 -5.41 1 98.19 84 GLU A CA 1
ATOM 626 C C . GLU A 1 84 ? 8.414 -17.406 -6.086 1 98.19 84 GLU A C 1
ATOM 628 O O . GLU A 1 84 ? 7.781 -16.359 -5.965 1 98.19 84 GLU A O 1
ATOM 633 N N . THR A 1 85 ? 8.008 -18.406 -6.863 1 98.06 85 THR A N 1
ATOM 634 C CA . THR A 1 85 ? 6.688 -18.391 -7.48 1 98.06 85 THR A CA 1
ATOM 635 C C . THR A 1 85 ? 5.781 -19.438 -6.855 1 98.06 85 THR A C 1
ATOM 637 O O . THR A 1 85 ? 6.238 -20.531 -6.512 1 98.06 85 THR A O 1
ATOM 640 N N . MET A 1 86 ? 4.535 -19.078 -6.711 1 97 86 MET A N 1
ATOM 641 C CA . MET A 1 86 ? 3.559 -20.016 -6.16 1 97 86 MET A CA 1
ATOM 642 C C . MET A 1 86 ? 2.236 -19.938 -6.918 1 97 86 MET A C 1
ATOM 644 O O . MET A 1 86 ? 1.8 -18.844 -7.293 1 97 86 MET A O 1
ATOM 648 N N . VAL A 1 87 ? 1.637 -21.078 -7.145 1 95.75 87 VAL A N 1
ATOM 649 C CA . VAL A 1 87 ? 0.252 -21.188 -7.59 1 95.75 87 VAL A CA 1
ATOM 650 C C . VAL A 1 87 ? -0.588 -21.859 -6.508 1 95.75 87 VAL A C 1
ATOM 652 O O . VAL A 1 87 ? -0.287 -22.984 -6.09 1 95.75 87 VAL A O 1
ATOM 655 N N . VAL A 1 88 ? -1.568 -21.188 -6.051 1 94.19 88 VAL A N 1
ATOM 656 C CA . VAL A 1 88 ? -2.402 -21.734 -4.984 1 94.19 88 VAL A CA 1
ATOM 657 C C . VAL A 1 88 ? -3.875 -21.641 -5.383 1 94.19 88 VAL A C 1
ATOM 659 O O . VAL A 1 88 ? -4.242 -20.859 -6.254 1 94.19 88 VAL A O 1
ATOM 662 N N . GLU A 1 89 ? -4.691 -22.547 -4.816 1 91.19 89 GLU A N 1
ATOM 663 C CA . GLU A 1 89 ? -6.129 -22.547 -5.066 1 91.19 89 GLU A CA 1
ATOM 664 C C . GLU A 1 89 ? -6.895 -21.922 -3.908 1 91.19 89 GLU A C 1
ATOM 666 O O . GLU A 1 89 ? -6.535 -22.109 -2.744 1 91.19 89 GLU A O 1
ATOM 671 N N . GLY A 1 90 ? -7.922 -21.156 -4.246 1 93.19 90 GLY A N 1
ATOM 672 C CA . GLY A 1 90 ? -8.758 -20.594 -3.199 1 93.19 90 GLY A CA 1
ATOM 673 C C . GLY A 1 90 ? -9.219 -19.172 -3.502 1 93.19 90 GLY A C 1
ATOM 674 O O . GLY A 1 90 ? -9.281 -18.781 -4.668 1 93.19 90 GLY A O 1
ATOM 675 N N . ASP A 1 91 ? -9.758 -18.516 -2.465 1 93.25 91 ASP A N 1
ATOM 676 C CA . ASP A 1 91 ? -10.086 -17.094 -2.572 1 93.25 91 ASP A CA 1
ATOM 677 C C . ASP A 1 91 ? -8.82 -16.25 -2.697 1 93.25 91 ASP A C 1
ATOM 679 O O . ASP A 1 91 ? -7.914 -16.344 -1.865 1 93.25 91 ASP A O 1
ATOM 683 N N . PRO A 1 92 ? -8.742 -15.445 -3.662 1 94.69 92 PRO A N 1
ATOM 684 C CA . PRO A 1 92 ? -7.496 -14.727 -3.934 1 94.69 92 PRO A CA 1
ATOM 685 C C . PRO A 1 92 ? -7.012 -13.906 -2.736 1 94.69 92 PRO A C 1
ATOM 687 O O . PRO A 1 92 ? -5.848 -14.016 -2.34 1 94.69 92 PRO A O 1
ATOM 690 N N . ALA A 1 93 ? -7.859 -13.133 -2.121 1 95.69 93 ALA A N 1
ATOM 691 C CA . ALA A 1 93 ? -7.445 -12.281 -1.009 1 95.69 93 ALA A CA 1
ATOM 692 C C . ALA A 1 93 ? -7 -13.117 0.186 1 95.69 93 ALA A C 1
ATOM 694 O O . ALA A 1 93 ? -5.934 -12.875 0.759 1 95.69 93 ALA A O 1
ATOM 695 N N . GLU A 1 94 ? -7.766 -14.117 0.538 1 96.31 94 GLU A N 1
ATOM 696 C CA . GLU A 1 94 ? -7.449 -14.984 1.665 1 96.31 94 GLU A CA 1
ATOM 697 C C . GLU A 1 94 ? -6.176 -15.789 1.403 1 96.31 94 GLU A C 1
ATOM 699 O O . GLU A 1 94 ? -5.348 -15.961 2.303 1 96.31 94 GLU A O 1
ATOM 704 N N . SER A 1 95 ? -6.074 -16.234 0.173 1 96.69 95 SER A N 1
ATOM 705 C CA . SER A 1 95 ? -4.91 -17.031 -0.185 1 96.69 95 SER A CA 1
ATOM 706 C C . SER A 1 95 ? -3.629 -16.203 -0.129 1 96.69 95 SER A C 1
ATOM 708 O O . SER A 1 95 ? -2.602 -16.672 0.368 1 96.69 95 SER A O 1
ATOM 710 N N . LEU A 1 96 ? -3.65 -15 -0.652 1 97.94 96 LEU A N 1
ATOM 711 C CA . LEU A 1 96 ? -2.488 -14.117 -0.584 1 97.94 96 LEU A CA 1
ATOM 712 C C . LEU A 1 96 ? -2.09 -13.859 0.864 1 97.94 96 LEU A C 1
ATOM 714 O O . LEU A 1 96 ? -0.902 -13.867 1.196 1 97.94 96 LEU A O 1
ATOM 718 N N . LEU A 1 97 ? -3.084 -13.633 1.71 1 97.06 97 LEU A N 1
ATOM 719 C CA . LEU A 1 97 ? -2.822 -13.391 3.125 1 97.06 97 LEU A CA 1
ATOM 720 C C . LEU A 1 97 ? -2.203 -14.625 3.781 1 97.06 97 LEU A C 1
ATOM 722 O O . LEU A 1 97 ? -1.234 -14.508 4.531 1 97.06 97 LEU A O 1
ATOM 726 N N . ASP A 1 98 ? -2.764 -15.758 3.465 1 97.69 98 ASP A N 1
ATOM 727 C CA . ASP A 1 98 ? -2.256 -17.016 4.023 1 97.69 98 ASP A CA 1
ATOM 728 C C . ASP A 1 98 ? -0.806 -17.25 3.605 1 97.69 98 ASP A C 1
ATOM 730 O O . ASP A 1 98 ? 0.018 -17.672 4.418 1 97.69 98 ASP A O 1
ATOM 734 N N . VAL A 1 99 ? -0.52 -16.969 2.346 1 98.12 99 VAL A N 1
ATOM 735 C CA . VAL A 1 99 ? 0.846 -17.125 1.855 1 98.12 99 VAL A CA 1
ATOM 736 C C . VAL A 1 99 ? 1.772 -16.172 2.604 1 98.12 99 VAL A C 1
ATOM 738 O O . VAL A 1 99 ? 2.855 -16.562 3.043 1 98.12 99 VAL A O 1
ATOM 741 N N . ALA A 1 100 ? 1.379 -14.93 2.752 1 98.12 100 ALA A N 1
ATOM 742 C CA . ALA A 1 100 ? 2.201 -13.938 3.441 1 98.12 100 ALA A CA 1
ATOM 743 C C . ALA A 1 100 ? 2.504 -14.375 4.871 1 98.12 100 ALA A C 1
ATOM 745 O O . ALA A 1 100 ? 3.658 -14.359 5.305 1 98.12 100 ALA A O 1
ATOM 746 N N . LYS A 1 101 ? 1.49 -14.805 5.574 1 96.75 101 LYS A N 1
ATOM 747 C CA . LYS A 1 101 ? 1.652 -15.25 6.953 1 96.75 101 LYS A CA 1
ATOM 748 C C . LYS A 1 101 ? 2.549 -16.484 7.035 1 96.75 101 LYS A C 1
ATOM 750 O O . LYS A 1 101 ? 3.469 -16.531 7.855 1 96.75 101 LYS A O 1
ATOM 755 N N . GLY A 1 102 ? 2.219 -17.422 6.184 1 97.44 102 GLY A N 1
ATOM 756 C CA . GLY A 1 102 ? 2.963 -18.672 6.195 1 97.44 102 GLY A CA 1
ATOM 757 C C . GLY A 1 102 ? 4.438 -18.484 5.887 1 97.44 102 GLY A C 1
ATOM 758 O O . GLY A 1 102 ? 5.281 -19.219 6.414 1 97.44 102 GLY A O 1
ATOM 759 N N . LYS A 1 103 ? 4.75 -17.5 5.043 1 97.75 103 LYS A N 1
ATOM 760 C CA . LYS A 1 103 ? 6.129 -17.281 4.613 1 97.75 103 LYS A CA 1
ATOM 761 C C . LYS A 1 103 ? 6.805 -16.188 5.434 1 97.75 103 LYS A C 1
ATOM 763 O O . LYS A 1 103 ? 7.98 -15.891 5.23 1 97.75 103 LYS A O 1
ATOM 768 N N . GLY A 1 104 ? 6.039 -15.555 6.312 1 96.81 104 GLY A N 1
ATOM 769 C CA . GLY A 1 104 ? 6.586 -14.477 7.129 1 96.81 104 GLY A CA 1
ATOM 770 C C . GLY A 1 104 ? 6.77 -13.18 6.363 1 96.81 104 GLY A C 1
ATOM 771 O O . GLY A 1 104 ? 7.68 -12.406 6.66 1 96.81 104 GLY A O 1
ATOM 772 N N . CYS A 1 105 ? 6.031 -13.016 5.301 1 97.81 105 CYS A N 1
ATOM 773 C CA . CYS A 1 105 ? 6.055 -11.75 4.562 1 97.81 105 CYS A CA 1
ATOM 774 C C . CYS A 1 105 ? 5.203 -10.695 5.262 1 97.81 105 CYS A C 1
ATOM 776 O O . CYS A 1 105 ? 4.113 -11 5.75 1 97.81 105 CYS A O 1
ATOM 778 N N . SER A 1 106 ? 5.703 -9.492 5.262 1 96.56 106 SER A N 1
ATOM 779 C CA . SER A 1 106 ? 4.996 -8.461 6.012 1 96.56 106 SER A CA 1
ATOM 780 C C . SER A 1 106 ? 4.375 -7.43 5.082 1 96.56 106 SER A C 1
ATOM 782 O O . SER A 1 106 ? 3.887 -6.391 5.531 1 96.56 106 SER A O 1
ATOM 784 N N . ALA A 1 107 ? 4.398 -7.73 3.793 1 97.94 107 ALA A N 1
ATOM 785 C CA . ALA A 1 107 ? 3.752 -6.855 2.818 1 97.94 107 ALA A CA 1
ATOM 786 C C . ALA A 1 107 ? 3.178 -7.66 1.656 1 97.94 107 ALA A C 1
ATOM 788 O O . ALA A 1 107 ? 3.771 -8.656 1.226 1 97.94 107 ALA A O 1
ATOM 789 N N . ILE A 1 108 ? 2.049 -7.219 1.211 1 98.5 108 ILE A N 1
ATOM 790 C CA . ILE A 1 108 ? 1.426 -7.734 -0.003 1 98.5 108 ILE A CA 1
ATOM 791 C C . ILE A 1 108 ? 1.243 -6.602 -1.011 1 98.5 108 ILE A C 1
ATOM 793 O O . ILE A 1 108 ? 0.696 -5.551 -0.677 1 98.5 108 ILE A O 1
ATOM 797 N N . VAL A 1 109 ? 1.701 -6.797 -2.201 1 98.56 109 VAL A N 1
ATOM 798 C CA . VAL A 1 109 ? 1.568 -5.836 -3.289 1 98.56 109 VAL A CA 1
ATOM 799 C C . VAL A 1 109 ? 0.564 -6.352 -4.316 1 98.56 109 VAL A C 1
ATOM 801 O O . VAL A 1 109 ? 0.688 -7.477 -4.805 1 98.56 109 VAL A O 1
ATOM 804 N N . VAL A 1 110 ? -0.433 -5.543 -4.645 1 97.06 110 VAL A N 1
ATOM 805 C CA . VAL A 1 110 ? -1.452 -5.918 -5.621 1 97.06 110 VAL A CA 1
ATOM 806 C C . VAL A 1 110 ? -1.768 -4.723 -6.52 1 97.06 110 VAL A C 1
ATOM 808 O O . VAL A 1 110 ? -1.524 -3.574 -6.148 1 97.06 110 VAL A O 1
ATOM 811 N N . GLY A 1 111 ? -2.197 -5.094 -7.715 1 95.12 111 GLY A N 1
ATOM 812 C CA . GLY A 1 111 ? -2.738 -4.043 -8.562 1 95.12 111 GLY A CA 1
ATOM 813 C C . GLY A 1 111 ? -4.098 -3.549 -8.109 1 95.12 111 GLY A C 1
ATOM 814 O O . GLY A 1 111 ? -4.867 -4.301 -7.504 1 95.12 111 GLY A O 1
ATOM 815 N N . ARG A 1 112 ? -4.336 -2.346 -8.398 1 89.19 112 ARG A N 1
ATOM 816 C CA . ARG A 1 112 ? -5.621 -1.747 -8.047 1 89.19 112 ARG A CA 1
ATOM 817 C C . ARG A 1 112 ? -6.773 -2.516 -8.68 1 89.19 112 ARG A C 1
ATOM 819 O O . ARG A 1 112 ? -7.805 -2.74 -8.039 1 89.19 112 ARG A O 1
ATOM 826 N N . ARG A 1 113 ? -6.484 -2.848 -9.953 1 79.5 113 ARG A N 1
ATOM 827 C CA . ARG A 1 113 ? -7.508 -3.58 -10.695 1 79.5 113 ARG A CA 1
ATOM 828 C C . ARG A 1 113 ? -6.938 -4.859 -11.297 1 79.5 113 ARG A C 1
ATOM 830 O O . ARG A 1 113 ? -5.738 -4.938 -11.586 1 79.5 113 ARG A O 1
ATOM 837 N N . GLY A 1 114 ? -7.879 -5.852 -11.336 1 67.38 114 GLY A N 1
ATOM 838 C CA . GLY A 1 114 ? -7.508 -7.09 -12 1 67.38 114 GLY A CA 1
ATOM 839 C C . GLY A 1 114 ? -8.086 -7.219 -13.391 1 67.38 114 GLY A C 1
ATOM 840 O O . GLY A 1 114 ? -8.094 -6.25 -14.156 1 67.38 114 GLY A O 1
ATOM 841 N N . ARG A 1 115 ? -8.414 -8.406 -13.734 1 60.12 115 ARG A N 1
ATOM 842 C CA . ARG A 1 115 ? -8.883 -8.766 -15.062 1 60.12 115 ARG A CA 1
ATOM 843 C C . ARG A 1 115 ? -10.273 -8.188 -15.32 1 60.12 115 ARG A C 1
ATOM 845 O O . ARG A 1 115 ? -10.719 -8.117 -16.469 1 60.12 115 ARG A O 1
ATOM 852 N N . GLY A 1 116 ? -10.953 -7.996 -14.398 1 60.5 116 GLY A N 1
ATOM 853 C CA . GLY A 1 116 ? -12.352 -7.648 -14.617 1 60.5 116 GLY A CA 1
ATOM 854 C C . GLY A 1 116 ? -12.539 -6.273 -15.219 1 60.5 116 GLY A C 1
ATOM 855 O O . GLY A 1 116 ? -11.594 -5.477 -15.266 1 60.5 116 GLY A O 1
ATOM 856 N N . LEU A 1 117 ? -13.508 -6.172 -16.188 1 53.69 117 LEU A N 1
ATOM 857 C CA . LEU A 1 117 ? -13.844 -5.082 -17.094 1 53.69 117 LEU A CA 1
ATOM 858 C C . LEU A 1 117 ? -14.25 -3.832 -16.312 1 53.69 117 LEU A C 1
ATOM 860 O O . LEU A 1 117 ? -14.422 -2.76 -16.891 1 53.69 117 LEU A O 1
ATOM 864 N N . ALA A 1 118 ? -15 -4.109 -15.266 1 52.72 118 ALA A N 1
ATOM 865 C CA . ALA A 1 118 ? -15.844 -2.957 -14.953 1 52.72 118 ALA A CA 1
ATOM 866 C C . ALA A 1 118 ? -15 -1.774 -14.484 1 52.72 118 ALA A C 1
ATOM 868 O O . ALA A 1 118 ? -13.93 -1.96 -13.898 1 52.72 118 ALA A O 1
ATOM 869 N N . VAL A 1 119 ? -15.258 -0.555 -14.883 1 54.69 119 VAL A N 1
ATOM 870 C CA . VAL A 1 119 ? -14.68 0.786 -14.828 1 54.69 119 VAL A CA 1
ATOM 871 C C . VAL A 1 119 ? -13.906 0.963 -13.523 1 54.69 119 VAL A C 1
ATOM 873 O O . VAL A 1 119 ? -12.852 0.348 -13.336 1 54.69 119 VAL A O 1
ATOM 876 N N . LYS A 1 120 ? -14.211 2.215 -12.859 1 56.91 120 LYS A N 1
ATOM 877 C CA . LYS A 1 120 ? -13.523 3.217 -12.055 1 56.91 120 LYS A CA 1
ATOM 878 C C . LYS A 1 120 ? -13.414 2.771 -10.602 1 56.91 120 LYS A C 1
ATOM 880 O O . LYS A 1 120 ? -13.102 3.578 -9.719 1 56.91 120 LYS A O 1
ATOM 885 N N . LEU A 1 121 ? -13.594 1.297 -10.469 1 75.88 121 LEU A N 1
ATOM 886 C CA . LEU A 1 121 ? -13.727 0.966 -9.055 1 75.88 121 LEU A CA 1
ATOM 887 C C . LEU A 1 121 ? -12.609 0.023 -8.609 1 75.88 121 LEU A C 1
ATOM 889 O O . LEU A 1 121 ? -11.961 -0.615 -9.445 1 75.88 121 LEU A O 1
ATOM 893 N N . LEU A 1 122 ? -12.234 0.121 -7.379 1 83.75 122 LEU A N 1
ATOM 894 C CA . LEU A 1 122 ? -11.297 -0.798 -6.746 1 83.75 122 LEU A CA 1
ATOM 895 C C . LEU A 1 122 ? -11.688 -2.246 -7.012 1 83.75 122 LEU A C 1
ATOM 897 O O . LEU A 1 122 ? -12.867 -2.602 -6.926 1 83.75 122 LEU A O 1
ATOM 901 N N . GLY A 1 123 ? -10.711 -3.004 -7.457 1 87.81 123 GLY A N 1
ATOM 902 C CA . GLY A 1 123 ? -10.969 -4.418 -7.68 1 87.81 123 GLY A CA 1
ATOM 903 C C . GLY A 1 123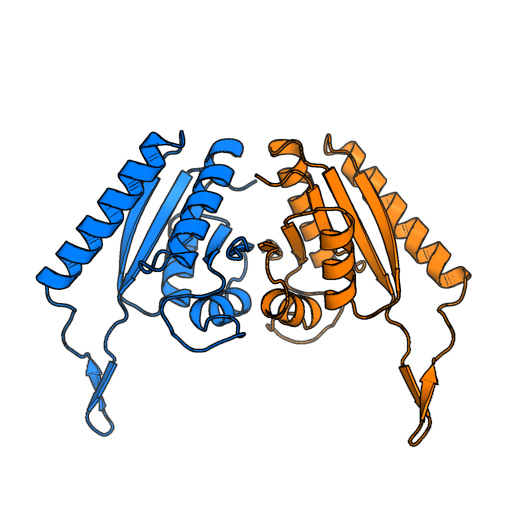 ? -11.438 -5.145 -6.434 1 87.81 123 GLY A C 1
ATOM 904 O O . GLY A 1 123 ? -11.07 -4.773 -5.316 1 87.81 123 GLY A O 1
ATOM 905 N N . SER A 1 124 ? -12.141 -6.199 -6.637 1 87.19 124 SER A N 1
ATOM 906 C CA . SER A 1 124 ? -12.742 -6.949 -5.539 1 87.19 124 SER A CA 1
ATOM 907 C C . SER A 1 124 ? -11.672 -7.598 -4.664 1 87.19 124 SER A C 1
ATOM 909 O O . SER A 1 124 ? -11.789 -7.609 -3.436 1 87.19 124 SER A O 1
ATOM 911 N N . VAL A 1 125 ? -10.617 -8.125 -5.238 1 89.94 125 VAL A N 1
ATOM 912 C CA . VAL A 1 125 ? -9.555 -8.773 -4.473 1 89.94 125 VAL A CA 1
ATOM 913 C C . VAL A 1 125 ? -8.836 -7.734 -3.613 1 89.94 125 VAL A C 1
ATOM 915 O O . VAL A 1 125 ? -8.633 -7.945 -2.414 1 89.94 125 VAL A O 1
ATOM 918 N N . THR A 1 126 ? -8.484 -6.676 -4.289 1 92.81 126 THR A N 1
ATOM 919 C CA . THR A 1 126 ? -7.793 -5.613 -3.568 1 92.81 126 THR A CA 1
ATOM 920 C C . THR A 1 126 ? -8.664 -5.055 -2.449 1 92.81 126 THR A C 1
ATOM 922 O O . THR A 1 126 ? -8.195 -4.852 -1.328 1 92.81 126 THR A O 1
ATOM 925 N N . SER A 1 127 ? -9.898 -4.844 -2.736 1 90.62 127 SER A N 1
ATOM 926 C CA . SER A 1 127 ? -10.836 -4.344 -1.737 1 90.62 127 SER A CA 1
ATOM 927 C C . SER A 1 127 ? -10.922 -5.285 -0.539 1 90.62 127 SER A C 1
ATOM 929 O O . SER A 1 127 ? -10.828 -4.844 0.609 1 90.62 127 SER A O 1
ATOM 931 N N . LYS A 1 128 ? -11.102 -6.48 -0.778 1 91.56 128 LYS A N 1
ATOM 932 C CA . LYS A 1 128 ? -11.164 -7.465 0.299 1 91.56 128 LYS A CA 1
ATOM 933 C C . LYS A 1 128 ? -9.844 -7.535 1.06 1 91.56 128 LYS A C 1
ATOM 935 O O . LYS A 1 128 ? -9.828 -7.562 2.293 1 91.56 128 LYS A O 1
ATOM 940 N N . LEU A 1 129 ? -8.789 -7.566 0.377 1 93.81 129 LEU A N 1
ATOM 941 C CA . LEU A 1 129 ? -7.469 -7.691 0.979 1 93.81 129 LEU A CA 1
ATOM 942 C C . LEU A 1 129 ? -7.211 -6.559 1.967 1 93.81 129 LEU A C 1
ATOM 944 O O . LEU A 1 129 ? -6.77 -6.801 3.094 1 93.81 129 LEU A O 1
ATOM 948 N N . VAL A 1 130 ? -7.48 -5.332 1.56 1 92.69 130 VAL A N 1
ATOM 949 C CA . VAL A 1 130 ? -7.219 -4.184 2.42 1 92.69 130 VAL A CA 1
ATOM 950 C C . VAL A 1 130 ? -8.086 -4.273 3.676 1 92.69 130 VAL A C 1
ATOM 952 O O . VAL A 1 130 ? -7.699 -3.779 4.738 1 92.69 130 VAL A O 1
ATOM 955 N N . ASN A 1 131 ? -9.164 -4.914 3.596 1 90.25 131 ASN A N 1
ATOM 956 C CA . ASN A 1 131 ? -10.086 -5.016 4.723 1 90.25 131 ASN A CA 1
ATOM 957 C C . ASN A 1 131 ? -9.68 -6.129 5.684 1 90.25 131 ASN A C 1
ATOM 959 O O . ASN A 1 131 ? -9.914 -6.035 6.887 1 90.25 131 ASN A O 1
ATOM 963 N N . ILE A 1 132 ? -8.961 -7.129 5.148 1 91 132 ILE A N 1
ATOM 964 C CA . ILE A 1 132 ? -8.781 -8.305 5.992 1 91 132 ILE A CA 1
ATOM 965 C C . ILE A 1 132 ? -7.305 -8.445 6.375 1 91 132 ILE A C 1
ATOM 967 O O . ILE A 1 132 ? -6.953 -9.273 7.219 1 91 132 ILE A O 1
ATOM 971 N N . ALA A 1 133 ? -6.438 -7.715 5.738 1 90.62 133 ALA A N 1
ATOM 972 C CA . ALA A 1 133 ? -4.992 -7.883 5.898 1 90.62 133 ALA A CA 1
ATOM 973 C C . ALA A 1 133 ? -4.527 -7.363 7.254 1 90.62 133 ALA A C 1
ATOM 975 O O . ALA A 1 133 ? -3.715 -6.438 7.324 1 90.62 133 ALA A O 1
ATOM 976 N N . LYS A 1 134 ? -4.801 -8.039 8.281 1 84.5 134 LYS A N 1
ATOM 977 C CA . LYS A 1 134 ? -4.344 -7.648 9.609 1 84.5 134 LYS A CA 1
ATOM 978 C C . LYS A 1 134 ? -2.875 -8.008 9.812 1 84.5 134 LYS A C 1
ATOM 980 O O . LYS A 1 134 ? -2.471 -9.148 9.57 1 84.5 134 LYS A O 1
ATOM 985 N N . GLY A 1 135 ? -2.08 -7.086 10.219 1 89.56 135 GLY A N 1
ATOM 986 C CA . GLY A 1 135 ? -0.677 -7.324 10.523 1 89.56 135 GLY A CA 1
ATOM 987 C C . GLY A 1 135 ? 0.205 -7.336 9.289 1 89.56 135 GLY A C 1
ATOM 988 O O . GLY A 1 135 ? 1.41 -7.578 9.383 1 89.56 135 GLY A O 1
ATOM 989 N N . ILE A 1 136 ? -0.36 -7.18 8.133 1 95.25 136 ILE A N 1
ATOM 990 C CA . ILE A 1 136 ? 0.364 -7.18 6.867 1 95.25 136 ILE A CA 1
ATOM 991 C C . ILE A 1 136 ? 0.07 -5.891 6.102 1 95.25 136 ILE A C 1
ATOM 993 O O . ILE A 1 136 ? -1.093 -5.539 5.895 1 95.25 136 ILE A O 1
ATOM 997 N N . ASP A 1 137 ? 1.114 -5.195 5.758 1 97.12 137 ASP A N 1
ATOM 998 C CA . ASP A 1 137 ? 0.926 -3.996 4.949 1 97.12 137 ASP A CA 1
ATOM 999 C C . ASP A 1 137 ? 0.444 -4.352 3.543 1 97.12 137 ASP A C 1
ATOM 1001 O O . ASP A 1 137 ? 0.907 -5.328 2.951 1 97.12 137 ASP A O 1
ATOM 1005 N N . VAL A 1 138 ? -0.49 -3.602 3.031 1 97.44 138 VAL A N 1
ATOM 1006 C CA . VAL A 1 138 ? -0.953 -3.801 1.662 1 97.44 138 VAL A CA 1
ATOM 1007 C C . VAL A 1 138 ? -0.556 -2.602 0.803 1 97.44 138 VAL A C 1
ATOM 1009 O O . VAL A 1 138 ? -0.81 -1.453 1.173 1 97.44 138 VAL A O 1
ATOM 1012 N N . ILE A 1 139 ? 0.083 -2.865 -0.273 1 97.94 139 ILE A N 1
ATOM 1013 C CA . ILE A 1 139 ? 0.473 -1.853 -1.248 1 97.94 139 ILE A CA 1
ATOM 1014 C C . ILE A 1 139 ? -0.377 -1.994 -2.508 1 97.94 139 ILE A C 1
ATOM 1016 O O . ILE A 1 139 ? -0.286 -3 -3.217 1 97.94 139 ILE A O 1
ATOM 1020 N N . VAL A 1 140 ? -1.176 -1.014 -2.713 1 96.81 140 VAL A N 1
ATOM 1021 C CA . VAL A 1 140 ? -2.043 -0.98 -3.887 1 96.81 140 VAL A CA 1
ATOM 1022 C C . VAL A 1 140 ? -1.393 -0.144 -4.984 1 96.81 140 VAL A C 1
ATOM 1024 O O . VAL A 1 140 ? -1.234 1.07 -4.84 1 96.81 140 VAL A O 1
ATOM 1027 N N . VAL A 1 141 ? -1.117 -0.807 -6.047 1 96.06 141 VAL A N 1
ATOM 1028 C CA . VAL A 1 141 ? -0.366 -0.17 -7.125 1 96.06 141 VAL A CA 1
ATOM 1029 C C . VAL A 1 141 ? -1.325 0.294 -8.219 1 96.06 141 VAL A C 1
ATOM 1031 O O . VAL A 1 141 ? -2.203 -0.46 -8.641 1 96.06 141 VAL A O 1
ATOM 1034 N N . GLU A 1 142 ? -1.136 1.511 -8.555 1 85.44 142 GLU A N 1
ATOM 1035 C CA . GLU A 1 142 ? -1.942 2.1 -9.625 1 85.44 142 GLU A CA 1
ATOM 1036 C C . GLU A 1 142 ? -1.185 2.111 -10.945 1 85.44 142 GLU A C 1
ATOM 1038 O O . GLU A 1 142 ? 0.036 2.283 -10.969 1 85.44 142 GLU A O 1
ATOM 1043 N N . PRO A 1 143 ? -2.096 1.715 -12 1 66 143 PRO A N 1
ATOM 1044 C CA . PRO A 1 143 ? -1.465 1.754 -13.32 1 66 143 PRO A CA 1
ATOM 1045 C C . PRO A 1 143 ? -0.964 3.146 -13.695 1 66 143 PRO A C 1
ATOM 1047 O O . PRO A 1 143 ? -1.532 4.148 -13.258 1 66 143 PRO A O 1
ATOM 1050 N N . GLU A 1 144 ? 0.282 3.336 -13.891 1 57.06 144 GLU A N 1
ATOM 1051 C CA . GLU A 1 144 ? 0.763 4.605 -14.43 1 57.06 144 GLU A CA 1
ATOM 1052 C C . GLU A 1 144 ? -0.133 5.102 -15.562 1 57.06 144 GLU A C 1
ATOM 1054 O O . GLU A 1 144 ? -0.744 4.297 -16.266 1 57.06 144 GLU A O 1
ATOM 1059 N N . LYS A 1 145 ? -0.723 6.305 -15.391 1 45.69 145 LYS A N 1
ATOM 1060 C CA . LYS A 1 145 ? -1.261 6.828 -16.641 1 45.69 145 LYS A CA 1
ATOM 1061 C C . LYS A 1 145 ? -0.287 6.605 -17.797 1 45.69 145 LYS A C 1
ATOM 1063 O O . LYS A 1 145 ? 0.93 6.602 -17.594 1 45.69 145 LYS A O 1
ATOM 1068 N N . MET B 1 1 ? 10.789 4.359 -9.531 1 82.88 1 MET B N 1
ATOM 1069 C CA . MET B 1 1 ? 10.742 4.215 -8.078 1 82.88 1 MET B CA 1
ATOM 1070 C C . MET B 1 1 ? 10.289 5.512 -7.418 1 82.88 1 MET B C 1
ATOM 1072 O O . MET B 1 1 ? 10.281 6.57 -8.055 1 82.88 1 MET B O 1
ATOM 1076 N N . TYR B 1 2 ? 9.844 5.426 -6.098 1 93.06 2 TYR B N 1
ATOM 1077 C CA . TYR B 1 2 ? 9.289 6.598 -5.43 1 93.06 2 TYR B CA 1
ATOM 1078 C C . TYR B 1 2 ? 10.375 7.625 -5.145 1 93.06 2 TYR B C 1
ATOM 1080 O O . TYR B 1 2 ? 11.375 7.316 -4.488 1 93.06 2 TYR B O 1
ATOM 1088 N N . THR B 1 3 ? 10.25 8.82 -5.691 1 96.88 3 THR B N 1
ATOM 1089 C CA . THR B 1 3 ? 11.164 9.906 -5.359 1 96.88 3 THR B CA 1
ATOM 1090 C C . THR B 1 3 ? 10.578 10.781 -4.258 1 96.88 3 THR B C 1
ATOM 1092 O O . THR B 1 3 ? 11.305 11.555 -3.625 1 96.88 3 THR B O 1
ATOM 1095 N N . CYS B 1 4 ? 9.312 10.648 -4.133 1 98.44 4 CYS B N 1
ATOM 1096 C CA . CYS B 1 4 ? 8.57 11.383 -3.113 1 98.44 4 CYS B CA 1
ATOM 1097 C C . CYS B 1 4 ? 7.418 10.547 -2.572 1 98.44 4 CYS B C 1
ATOM 1099 O O . CYS B 1 4 ? 6.707 9.891 -3.338 1 98.44 4 CYS B O 1
ATOM 1101 N N . ILE B 1 5 ? 7.281 10.562 -1.228 1 98.69 5 ILE B N 1
ATOM 1102 C CA . ILE B 1 5 ? 6.238 9.797 -0.55 1 98.69 5 ILE B CA 1
ATOM 1103 C C . ILE B 1 5 ? 5.461 10.711 0.395 1 98.69 5 ILE B C 1
ATOM 1105 O O . ILE B 1 5 ? 6.055 11.484 1.149 1 98.69 5 ILE B O 1
ATOM 1109 N N . VAL B 1 6 ? 4.176 10.625 0.314 1 98.81 6 VAL B N 1
ATOM 1110 C CA . VAL B 1 6 ? 3.316 11.32 1.266 1 98.81 6 VAL B CA 1
ATOM 1111 C C . VAL B 1 6 ? 2.883 10.352 2.367 1 98.81 6 VAL B C 1
ATOM 1113 O O . VAL B 1 6 ? 2.535 9.203 2.094 1 98.81 6 VAL B O 1
ATOM 1116 N N . ALA B 1 7 ? 2.941 10.797 3.564 1 98.75 7 ALA B N 1
ATOM 1117 C CA . ALA B 1 7 ? 2.371 10.055 4.684 1 98.75 7 ALA B CA 1
ATOM 1118 C C . ALA B 1 7 ? 1.307 10.875 5.402 1 98.75 7 ALA B C 1
ATOM 1120 O O . ALA B 1 7 ? 1.537 12.039 5.742 1 98.75 7 ALA B O 1
ATOM 1121 N N . GLY B 1 8 ? 0.133 10.305 5.57 1 97.75 8 GLY B N 1
ATOM 1122 C CA . GLY B 1 8 ? -0.914 10.945 6.352 1 97.75 8 GLY B CA 1
ATOM 1123 C C . GLY B 1 8 ? -0.749 10.75 7.844 1 97.75 8 GLY B C 1
ATOM 1124 O O . GLY B 1 8 ? -0.435 9.648 8.305 1 97.75 8 GLY B O 1
ATOM 1125 N N . PHE B 1 9 ? -1.003 11.82 8.594 1 96.5 9 PHE B N 1
ATOM 1126 C CA . PHE B 1 9 ? -0.864 11.75 10.047 1 96.5 9 PHE B CA 1
ATOM 1127 C C . PHE B 1 9 ? -2.027 12.453 10.734 1 96.5 9 PHE B C 1
ATOM 1129 O O . PHE B 1 9 ? -2.221 13.664 10.562 1 96.5 9 PHE B O 1
ATOM 1136 N N . ASP B 1 10 ? -2.746 11.703 11.531 1 90.88 10 ASP B N 1
ATOM 1137 C CA . ASP B 1 10 ? -3.895 12.297 12.203 1 90.88 10 ASP B CA 1
ATOM 1138 C C . ASP B 1 10 ? -3.715 12.273 13.719 1 90.88 10 ASP B C 1
ATOM 1140 O O . ASP B 1 10 ? -4.66 12.531 14.469 1 90.88 10 ASP B O 1
ATOM 1144 N N . GLY B 1 11 ? -2.529 11.891 14.195 1 90.12 11 GLY B N 1
ATOM 1145 C CA . GLY B 1 11 ? -2.24 11.859 15.625 1 90.12 11 GLY B CA 1
ATOM 1146 C C . GLY B 1 11 ? -2.449 10.492 16.25 1 90.12 11 GLY B C 1
ATOM 1147 O O . GLY B 1 11 ? -2.107 10.281 17.406 1 90.12 11 GLY B O 1
ATOM 1148 N N . SER B 1 12 ? -3.012 9.547 15.5 1 88.94 12 SER B N 1
ATOM 1149 C CA . SER B 1 12 ? -3.262 8.211 16.016 1 88.94 12 SER B CA 1
ATOM 1150 C C . SER B 1 12 ? -1.994 7.359 15.992 1 88.94 12 SER B C 1
ATOM 1152 O O . SER B 1 12 ? -1.027 7.699 15.305 1 88.94 12 SER B O 1
ATOM 1154 N N . ASP B 1 13 ? -1.971 6.305 16.75 1 89.38 13 ASP B N 1
ATOM 1155 C CA . ASP B 1 13 ? -0.852 5.367 16.766 1 89.38 13 ASP B CA 1
ATOM 1156 C C . ASP B 1 13 ? -0.671 4.711 15.391 1 89.38 13 ASP B C 1
ATOM 1158 O O . ASP B 1 13 ? 0.457 4.473 14.953 1 89.38 13 ASP B O 1
ATOM 1162 N N . ALA B 1 14 ? -1.79 4.438 14.766 1 91.25 14 ALA B N 1
ATOM 1163 C CA . ALA B 1 14 ? -1.727 3.848 13.43 1 91.25 14 ALA B CA 1
ATOM 1164 C C . ALA B 1 14 ? -1.04 4.793 12.453 1 91.25 14 ALA B C 1
ATOM 1166 O O . ALA B 1 14 ? -0.244 4.355 11.617 1 91.25 14 ALA B O 1
ATOM 1167 N N . ALA B 1 15 ? -1.377 6.078 12.555 1 94.06 15 ALA B N 1
ATOM 1168 C CA . ALA B 1 15 ? -0.761 7.062 11.672 1 94.06 15 ALA B CA 1
ATOM 1169 C C . ALA B 1 15 ? 0.727 7.215 11.969 1 94.06 15 ALA B C 1
ATOM 1171 O O . ALA B 1 15 ? 1.535 7.398 11.055 1 94.06 15 ALA B O 1
ATOM 1172 N N . LYS B 1 16 ? 1.054 7.141 13.242 1 94.38 16 LYS B N 1
ATOM 1173 C CA . LYS B 1 16 ? 2.465 7.215 13.609 1 94.38 16 LYS B CA 1
ATOM 1174 C C . LYS B 1 16 ? 3.256 6.066 12.992 1 94.38 16 LYS B C 1
ATOM 1176 O O . LYS B 1 16 ? 4.352 6.277 12.461 1 94.38 16 LYS B O 1
ATOM 1181 N N . LYS B 1 17 ? 2.729 4.91 13.055 1 94.38 17 LYS B N 1
ATOM 1182 C CA . LYS B 1 17 ? 3.377 3.752 12.445 1 94.38 17 LYS B CA 1
ATOM 1183 C C . LYS B 1 17 ? 3.502 3.918 10.938 1 94.38 17 LYS B C 1
ATOM 1185 O O . LYS B 1 17 ? 4.512 3.535 10.344 1 94.38 17 LYS B O 1
ATOM 1190 N N . ALA B 1 18 ? 2.467 4.473 10.352 1 96.75 18 ALA B N 1
ATOM 1191 C CA . ALA B 1 18 ? 2.5 4.73 8.914 1 96.75 18 ALA B CA 1
ATOM 1192 C C . ALA B 1 18 ? 3.623 5.699 8.562 1 96.75 18 ALA B C 1
ATOM 1194 O O . ALA B 1 18 ? 4.34 5.492 7.578 1 96.75 18 ALA B O 1
ATOM 1195 N N . VAL B 1 19 ? 3.754 6.727 9.344 1 97.69 19 VAL B N 1
ATOM 1196 C CA . VAL B 1 19 ? 4.812 7.707 9.109 1 97.69 19 VAL B CA 1
ATOM 1197 C C . VAL B 1 19 ? 6.176 7.035 9.258 1 97.69 19 VAL B C 1
ATOM 1199 O O . VAL B 1 19 ? 7.078 7.27 8.445 1 97.69 19 VAL B O 1
ATOM 1202 N N . GLU B 1 20 ? 6.324 6.211 10.242 1 96.62 20 GLU B N 1
ATOM 1203 C CA . GLU B 1 20 ? 7.582 5.5 10.445 1 96.62 20 GLU B CA 1
ATOM 1204 C C . GLU B 1 20 ? 7.902 4.598 9.258 1 96.62 20 GLU B C 1
ATOM 1206 O O . GLU B 1 20 ? 9.039 4.566 8.781 1 96.62 20 GLU B O 1
ATOM 1211 N N . LYS B 1 21 ? 6.91 3.893 8.836 1 96.56 21 LYS B N 1
ATOM 1212 C CA . LYS B 1 21 ? 7.098 3.035 7.664 1 96.56 21 LYS B CA 1
ATOM 1213 C C . LYS B 1 21 ? 7.469 3.855 6.434 1 96.56 21 LYS B C 1
ATOM 1215 O O . LYS B 1 21 ? 8.359 3.469 5.668 1 96.56 21 LYS B O 1
ATOM 1220 N N . ALA B 1 22 ? 6.781 4.961 6.266 1 98.19 22 ALA B N 1
ATOM 1221 C CA . ALA B 1 22 ? 7.078 5.852 5.148 1 98.19 22 ALA B CA 1
ATOM 1222 C C . ALA B 1 22 ? 8.516 6.359 5.219 1 98.19 22 ALA B C 1
ATOM 1224 O O . ALA B 1 22 ? 9.203 6.445 4.195 1 98.19 22 ALA B O 1
ATOM 1225 N N . ALA B 1 23 ? 8.922 6.664 6.395 1 98.31 23 ALA B N 1
ATOM 1226 C CA . ALA B 1 23 ? 10.289 7.156 6.59 1 98.31 23 ALA B CA 1
ATOM 1227 C C . ALA B 1 23 ? 11.312 6.082 6.238 1 98.31 23 ALA B C 1
ATOM 1229 O O . ALA B 1 23 ? 12.312 6.363 5.578 1 98.31 23 ALA B O 1
ATOM 1230 N N . MET B 1 24 ? 11.039 4.906 6.684 1 96.75 24 MET B N 1
ATOM 1231 C CA . MET B 1 24 ? 11.922 3.785 6.375 1 96.75 24 MET B CA 1
ATOM 1232 C C . MET B 1 24 ? 12.023 3.572 4.871 1 96.75 24 MET B C 1
ATOM 1234 O O . MET B 1 24 ? 13.125 3.418 4.336 1 96.75 24 MET B O 1
ATOM 1238 N N . LEU B 1 25 ? 10.914 3.596 4.23 1 96.94 25 LEU B N 1
ATOM 1239 C CA . LEU B 1 25 ? 10.883 3.432 2.781 1 96.94 25 LEU B CA 1
ATOM 1240 C C . LEU B 1 25 ? 11.625 4.57 2.088 1 96.94 25 LEU B C 1
ATOM 1242 O O . LEU B 1 25 ? 12.438 4.336 1.19 1 96.94 25 LEU B O 1
ATOM 1246 N N . ALA B 1 26 ? 11.312 5.754 2.502 1 97.88 26 ALA B N 1
ATOM 1247 C CA . ALA B 1 26 ? 11.938 6.93 1.907 1 97.88 26 ALA B CA 1
ATOM 1248 C C . ALA B 1 26 ? 13.461 6.879 2.051 1 97.88 26 ALA B C 1
ATOM 1250 O O . ALA B 1 26 ? 14.188 7.211 1.113 1 97.88 26 ALA B O 1
ATOM 1251 N N . GLU B 1 27 ? 13.875 6.48 3.205 1 97.69 27 GLU B N 1
ATOM 1252 C CA . GLU B 1 27 ? 15.312 6.383 3.439 1 97.69 27 GLU B CA 1
ATOM 1253 C C . GLU B 1 27 ? 15.961 5.379 2.488 1 97.69 27 GLU B C 1
ATOM 1255 O O . GLU B 1 27 ? 16.984 5.68 1.861 1 97.69 27 GLU B O 1
ATOM 1260 N N . LYS B 1 28 ? 15.375 4.234 2.398 1 96.19 28 LYS B N 1
ATOM 1261 C CA . LYS B 1 28 ? 15.938 3.164 1.578 1 96.19 28 LYS B CA 1
ATOM 1262 C C . LYS B 1 28 ? 15.891 3.527 0.096 1 96.19 28 LYS B C 1
ATOM 1264 O O . LYS B 1 28 ? 16.781 3.145 -0.67 1 96.19 28 LYS B O 1
ATOM 1269 N N . LEU B 1 29 ? 14.906 4.348 -0.272 1 96.38 29 LEU B N 1
ATOM 1270 C CA . LEU B 1 29 ? 14.703 4.664 -1.682 1 96.38 29 LEU B CA 1
ATOM 1271 C C . LEU B 1 29 ? 15.375 5.988 -2.043 1 96.38 29 LEU B C 1
ATOM 1273 O O . LEU B 1 29 ? 15.438 6.355 -3.217 1 96.38 29 LEU B O 1
ATOM 1277 N N . GLY B 1 30 ? 15.82 6.68 -1.04 1 96.69 30 GLY B N 1
ATOM 1278 C CA . GLY B 1 30 ? 16.328 8.023 -1.28 1 96.69 30 GLY B CA 1
ATOM 1279 C C . GLY B 1 30 ? 15.25 9.016 -1.659 1 96.69 30 GLY B C 1
ATOM 1280 O O . GLY B 1 30 ? 15.484 9.914 -2.467 1 96.69 30 GLY B O 1
ATOM 1281 N N . ALA B 1 31 ? 14.102 8.805 -1.192 1 98 31 ALA B N 1
ATOM 1282 C CA . ALA B 1 31 ? 12.945 9.633 -1.519 1 98 31 ALA B CA 1
ATOM 1283 C C . ALA B 1 31 ? 12.742 10.719 -0.466 1 98 31 ALA B C 1
ATOM 1285 O O . ALA B 1 31 ? 13.195 10.586 0.671 1 98 31 ALA B O 1
ATOM 1286 N N . LYS B 1 32 ? 12.055 11.758 -0.851 1 98.56 32 LYS B N 1
ATOM 1287 C CA . LYS B 1 32 ? 11.562 12.758 0.089 1 98.56 32 LYS B CA 1
ATOM 1288 C C . LYS B 1 32 ? 10.273 12.297 0.759 1 98.56 32 LYS B C 1
ATOM 1290 O O . LYS B 1 32 ? 9.461 11.594 0.146 1 98.56 32 LYS B O 1
ATOM 1295 N N . LEU B 1 33 ? 10.164 12.68 1.988 1 98.75 33 LEU B N 1
ATOM 1296 C CA . LEU B 1 33 ? 8.953 12.352 2.736 1 98.75 33 LEU B CA 1
ATOM 1297 C C . LEU B 1 33 ? 8.164 13.609 3.074 1 98.75 33 LEU B C 1
ATOM 1299 O O . LEU B 1 33 ? 8.711 14.562 3.633 1 98.75 33 LEU B O 1
ATOM 1303 N N . VAL B 1 34 ? 6.918 13.641 2.701 1 98.81 34 VAL B N 1
ATOM 1304 C CA . VAL B 1 34 ? 5.996 14.711 3.074 1 98.81 34 VAL B CA 1
ATOM 1305 C C . VAL B 1 34 ? 4.969 14.18 4.07 1 98.81 34 VAL B C 1
ATOM 1307 O O . VAL B 1 34 ? 4.156 13.312 3.736 1 98.81 34 VAL B O 1
ATOM 1310 N N . ILE B 1 35 ? 5.031 14.672 5.27 1 98.75 35 ILE B N 1
ATOM 1311 C CA . ILE B 1 35 ? 4.059 14.289 6.289 1 98.75 35 ILE B CA 1
ATOM 1312 C C . ILE B 1 35 ? 2.932 15.312 6.34 1 98.75 35 ILE B C 1
ATOM 1314 O O . ILE B 1 35 ? 3.176 16.5 6.539 1 98.75 35 ILE B O 1
ATOM 1318 N N . VAL B 1 36 ? 1.716 14.836 6.18 1 98.12 36 VAL B N 1
ATOM 1319 C CA . VAL B 1 36 ? 0.588 15.742 6.012 1 98.12 36 VAL B CA 1
ATOM 1320 C C . VAL B 1 36 ? -0.46 15.477 7.09 1 98.12 36 VAL B C 1
ATOM 1322 O O . VAL B 1 36 ? -0.828 14.32 7.332 1 98.12 36 VAL B O 1
ATOM 1325 N N . THR B 1 37 ? -0.875 16.484 7.727 1 97 37 THR B N 1
ATOM 1326 C CA . THR B 1 37 ? -2.082 16.469 8.547 1 97 37 THR B CA 1
ATOM 1327 C C . THR B 1 37 ? -3.197 17.281 7.895 1 97 37 THR B C 1
ATOM 1329 O O . THR B 1 37 ? -2.98 18.422 7.477 1 97 37 THR B O 1
ATOM 1332 N N . VAL B 1 38 ? -4.316 16.641 7.789 1 94.75 38 VAL B N 1
ATOM 1333 C CA . VAL B 1 38 ? -5.469 17.312 7.184 1 94.75 38 VAL B CA 1
ATOM 1334 C C . VAL B 1 38 ? -6.477 17.688 8.266 1 94.75 38 VAL B C 1
ATOM 1336 O O . VAL B 1 38 ? -6.875 16.844 9.078 1 94.75 38 VAL B O 1
ATOM 1339 N N . VAL B 1 39 ? -6.832 18.875 8.336 1 89.94 39 VAL B N 1
ATOM 1340 C CA . VAL B 1 39 ? -7.867 19.359 9.234 1 89.94 39 VAL B CA 1
ATOM 1341 C C . VAL B 1 39 ? -9.195 19.469 8.484 1 89.94 39 VAL B C 1
ATOM 1343 O O . VAL B 1 39 ? -9.328 20.234 7.539 1 89.94 39 VAL B O 1
ATOM 1346 N N . PRO B 1 40 ? -10.094 18.625 8.945 1 82.81 40 PRO B N 1
ATOM 1347 C CA . PRO B 1 40 ? -11.367 18.625 8.234 1 82.81 40 PRO B CA 1
ATOM 1348 C C . PRO B 1 40 ? -12.078 19.984 8.312 1 82.81 40 PRO B C 1
ATOM 1350 O O . PRO B 1 40 ? -11.984 20.672 9.336 1 82.81 40 PRO B O 1
ATOM 1353 N N . THR B 1 41 ? -12.531 20.484 7.18 1 73.25 41 THR B N 1
ATOM 1354 C CA . THR B 1 41 ? -13.328 21.703 7.168 1 73.25 41 THR B CA 1
ATOM 1355 C C . THR B 1 41 ? -14.734 21.438 7.688 1 73.25 41 THR B C 1
ATOM 1357 O O . THR B 1 41 ? -15.398 20.5 7.238 1 73.25 41 THR B O 1
ATOM 1360 N N . PRO B 1 42 ? -14.992 21.891 8.977 1 57.56 42 PRO B N 1
ATOM 1361 C CA . PRO B 1 42 ? -16.328 21.703 9.523 1 57.56 42 PRO B CA 1
ATOM 1362 C C . PRO B 1 42 ? -17.438 22.078 8.539 1 57.56 42 PRO B C 1
ATOM 1364 O O . PRO B 1 42 ? -17.281 23.031 7.77 1 57.56 42 PRO B O 1
ATOM 1367 N N . SER B 1 43 ? -18.062 21.172 7.805 1 53.88 43 SER B N 1
ATOM 1368 C CA . SER B 1 43 ? -19.25 21.656 7.113 1 53.88 43 SER B CA 1
ATOM 1369 C C . SER B 1 43 ? -20.453 21.672 8.047 1 53.88 43 SER B C 1
ATOM 1371 O O . SER B 1 43 ? -20.703 20.719 8.781 1 53.88 43 SER B O 1
ATOM 1373 N N . ILE B 1 44 ? -20.672 22.703 8.797 1 48.22 44 ILE B N 1
ATOM 1374 C CA . ILE B 1 44 ? -21.891 22.75 9.602 1 48.22 44 ILE B CA 1
ATOM 1375 C C . ILE B 1 44 ? -23.109 22.891 8.703 1 48.22 44 ILE B C 1
ATOM 1377 O O . ILE B 1 44 ? -23.125 23.734 7.801 1 48.22 44 ILE B O 1
ATOM 1381 N N . LEU B 1 45 ? -23.859 21.797 8.672 1 47.06 45 LEU B N 1
ATOM 1382 C CA . LEU B 1 45 ? -25.172 21.891 8.055 1 47.06 45 LEU B CA 1
ATOM 1383 C C . LEU B 1 45 ? -26.109 22.781 8.867 1 47.06 45 LEU B C 1
ATOM 1385 O O . LEU B 1 45 ? -26.453 22.453 10 1 47.06 45 LEU B O 1
ATOM 1389 N N . LEU B 1 46 ? -26.062 23.984 8.75 1 47.22 46 LEU B N 1
ATOM 1390 C CA . LEU B 1 46 ? -27.188 24.719 9.328 1 47.22 46 LEU B CA 1
ATOM 1391 C C . LEU B 1 46 ? -28.406 24.656 8.406 1 47.22 46 LEU B C 1
ATOM 1393 O O . LEU B 1 46 ? -28.5 25.422 7.449 1 47.22 46 LEU B O 1
ATOM 1397 N N . GLY B 1 47 ? -29.547 23.984 8.664 1 54.28 47 GLY B N 1
ATOM 1398 C CA . GLY B 1 47 ? -30.734 23.719 7.859 1 54.28 47 GLY B CA 1
ATOM 1399 C C . GLY B 1 47 ? -30.406 23.062 6.527 1 54.28 47 GLY B C 1
ATOM 1400 O O . GLY B 1 47 ? -29.766 22 6.488 1 54.28 47 GLY B O 1
ATOM 1401 N N . GLU B 1 48 ? -30.953 23.812 5.453 1 50.12 48 GLU B N 1
ATOM 1402 C CA . GLU B 1 48 ? -30.656 23.406 4.086 1 50.12 48 GLU B CA 1
ATOM 1403 C C . GLU B 1 48 ? -29.281 23.922 3.652 1 50.12 48 GLU B C 1
ATOM 1405 O O . GLU B 1 48 ? -28.828 23.625 2.547 1 50.12 48 GLU B O 1
ATOM 1410 N N . PHE B 1 49 ? -28.719 24.812 4.395 1 53.88 49 PHE B N 1
ATOM 1411 C CA . PHE B 1 49 ? -27.516 25.531 4.008 1 53.88 49 PHE B CA 1
ATOM 1412 C C . PHE B 1 49 ? -26.297 24.969 4.719 1 53.88 49 PHE B C 1
ATOM 1414 O O . PHE B 1 49 ? -26.359 24.625 5.898 1 53.88 49 PHE B O 1
ATOM 1421 N N . LEU B 1 50 ? -25.406 24.422 4.09 1 50.84 50 LEU B N 1
ATOM 1422 C CA . LEU B 1 50 ? -24.078 24.047 4.562 1 50.84 50 LEU B CA 1
ATOM 1423 C C . LEU B 1 50 ? -23.281 25.281 4.965 1 50.84 50 LEU B C 1
ATOM 1425 O O . LEU B 1 50 ? -22.969 26.125 4.125 1 50.84 50 LEU B O 1
ATOM 1429 N N . LEU B 1 51 ? -23.438 25.766 6.207 1 50.19 51 LEU B N 1
ATOM 1430 C CA . LEU B 1 51 ? -22.594 26.891 6.605 1 50.19 51 LEU B CA 1
ATOM 1431 C C . LEU B 1 51 ? -21.188 26.422 6.98 1 50.19 51 LEU B C 1
ATOM 1433 O O . LEU B 1 51 ? -21.031 25.359 7.582 1 50.19 51 LEU B O 1
ATOM 1437 N N . PRO B 1 52 ? -20.25 26.953 6.344 1 51.31 52 PRO B N 1
ATOM 1438 C CA . PRO B 1 52 ? -18.875 26.656 6.73 1 51.31 52 PRO B CA 1
ATOM 1439 C C . PRO B 1 52 ? -18.625 26.797 8.234 1 51.31 52 PRO B C 1
ATOM 1441 O O . PRO B 1 52 ? -19.141 27.719 8.859 1 51.31 52 PRO B O 1
ATOM 1444 N N . GLU B 1 53 ? -18.641 25.812 9.023 1 54.16 53 GLU B N 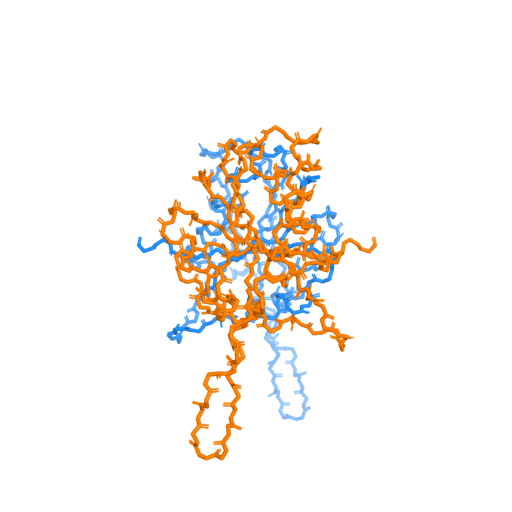1
ATOM 1445 C CA . GLU B 1 53 ? -18.203 25.984 10.398 1 54.16 53 GLU B CA 1
ATOM 1446 C C . GLU B 1 53 ? -16.906 26.781 10.469 1 54.16 53 GLU B C 1
ATOM 1448 O O . GLU B 1 53 ? -16.125 26.797 9.516 1 54.16 53 GLU B O 1
ATOM 1453 N N . PRO B 1 54 ? -16.734 27.453 11.57 1 54.19 54 PRO B N 1
ATOM 1454 C CA . PRO B 1 54 ? -15.539 28.266 11.797 1 54.19 54 PRO B CA 1
ATOM 1455 C C . PRO B 1 54 ? -14.242 27.484 11.578 1 54.19 54 PRO B C 1
ATOM 1457 O O . PRO B 1 54 ? -14.203 26.281 11.812 1 54.19 54 PRO B O 1
ATOM 1460 N N . VAL B 1 55 ? -13.414 27.969 10.641 1 57.88 55 VAL B N 1
ATOM 1461 C CA . VAL B 1 55 ? -12.008 27.625 10.5 1 57.88 55 VAL B CA 1
ATOM 1462 C C . VAL B 1 55 ? -11.422 27.281 11.867 1 57.88 55 VAL B C 1
ATOM 1464 O O . VAL B 1 55 ? -11.711 27.938 12.859 1 57.88 55 VAL B O 1
ATOM 1467 N N . PRO B 1 56 ? -10.969 25.984 11.977 1 62.75 56 PRO B N 1
ATOM 1468 C CA . PRO B 1 56 ? -10.234 25.797 13.227 1 62.75 56 PRO B CA 1
ATOM 1469 C C . PRO B 1 56 ? -9.508 27.047 13.688 1 62.75 56 PRO B C 1
ATOM 1471 O O . PRO B 1 56 ? -8.992 27.812 12.852 1 62.75 56 PRO B O 1
ATOM 1474 N N . SER B 1 57 ? -9.758 27.328 14.969 1 69.25 57 SER B N 1
ATOM 1475 C CA . SER B 1 57 ? -9.055 28.484 15.516 1 69.25 57 SER B CA 1
ATOM 1476 C C . SER B 1 57 ? -7.555 28.391 15.242 1 69.25 57 SER B C 1
ATOM 1478 O O . SER B 1 57 ? -7.02 27.312 15.031 1 69.25 57 SER B O 1
ATOM 1480 N N . GLN B 1 58 ? -6.945 29.531 14.984 1 78.38 58 GLN B N 1
ATOM 1481 C CA . GLN B 1 58 ? -5.5 29.641 14.828 1 78.38 58 GLN B CA 1
ATOM 1482 C C . GLN B 1 58 ? -4.766 28.844 15.891 1 78.38 58 GLN B C 1
ATOM 1484 O O . GLN B 1 58 ? -3.705 28.266 15.625 1 78.38 58 GLN B O 1
ATOM 1489 N N . GLN B 1 59 ? -5.473 28.719 17.078 1 79 59 GLN B N 1
ATOM 1490 C CA . GLN B 1 59 ? -4.852 27.984 18.188 1 79 59 GLN B CA 1
ATOM 1491 C C . GLN B 1 59 ? -4.809 26.484 17.891 1 79 59 GLN B C 1
ATOM 1493 O O . GLN B 1 59 ? -3.811 25.828 18.172 1 79 59 GLN B O 1
ATOM 1498 N N . VAL B 1 60 ? -5.848 26.047 17.344 1 79.06 60 VAL B N 1
ATOM 1499 C CA . VAL B 1 60 ? -5.914 24.625 17.031 1 79.06 60 VAL B CA 1
ATOM 1500 C C . VAL B 1 60 ? -4.906 24.281 15.93 1 79.06 60 VAL B C 1
ATOM 1502 O O . VAL B 1 60 ? -4.176 23.297 16.031 1 79.06 60 VAL B O 1
ATOM 1505 N N . LEU B 1 61 ? -4.844 25.094 15.031 1 84.31 61 LEU B N 1
ATOM 1506 C CA . LEU B 1 61 ? -3.916 24.859 13.93 1 84.31 61 LEU B CA 1
ATOM 1507 C C . LEU B 1 61 ? -2.473 24.906 14.414 1 84.31 61 LEU B C 1
ATOM 1509 O O . LEU B 1 61 ? -1.639 24.109 13.953 1 84.31 61 LEU B O 1
ATOM 1513 N N . GLU B 1 62 ? -2.236 25.797 15.344 1 87.19 62 GLU B N 1
ATOM 1514 C CA . GLU B 1 62 ? -0.889 25.891 15.898 1 87.19 62 GLU B CA 1
ATOM 1515 C C . GLU B 1 62 ? -0.528 24.641 16.688 1 87.19 62 GLU B C 1
ATOM 1517 O O . GLU B 1 62 ? 0.603 24.156 16.594 1 87.19 62 GLU B O 1
ATOM 1522 N N . ALA B 1 63 ? -1.431 24.156 17.391 1 87.06 63 ALA B N 1
ATOM 1523 C CA . ALA B 1 63 ? -1.194 22.938 18.156 1 87.06 63 ALA B CA 1
ATOM 1524 C C . ALA B 1 63 ? -0.935 21.75 17.234 1 87.06 63 ALA B C 1
ATOM 1526 O O . ALA B 1 63 ? -0.059 20.938 17.516 1 87.06 63 ALA B O 1
ATOM 1527 N N . VAL B 1 64 ? -1.69 21.719 16.219 1 88.19 64 VAL B N 1
ATOM 1528 C CA . VAL B 1 64 ? -1.532 20.656 15.234 1 88.19 64 VAL B CA 1
ATOM 1529 C C . VAL B 1 64 ? -0.148 20.75 14.594 1 88.19 64 VAL B C 1
ATOM 1531 O O . VAL B 1 64 ? 0.553 19.734 14.477 1 88.19 64 VAL B O 1
ATOM 1534 N N . ARG B 1 65 ? 0.223 21.891 14.258 1 91.5 65 ARG B N 1
ATOM 1535 C CA . ARG B 1 65 ? 1.529 22.109 13.641 1 91.5 65 ARG B CA 1
ATOM 1536 C C . ARG B 1 65 ? 2.654 21.703 14.594 1 91.5 65 ARG B C 1
ATOM 1538 O O . ARG B 1 65 ? 3.635 21.078 14.172 1 91.5 65 ARG B O 1
ATOM 1545 N N . GLU B 1 66 ? 2.475 22.062 15.797 1 91.06 66 GLU B N 1
ATOM 1546 C CA . GLU B 1 66 ? 3.49 21.719 16.781 1 91.06 66 GLU B CA 1
ATOM 1547 C C . GLU B 1 66 ? 3.619 20.203 16.922 1 91.06 66 GLU B C 1
ATOM 1549 O O . GLU B 1 66 ? 4.73 19.672 17.031 1 91.06 66 GLU B O 1
ATOM 1554 N N . GLY B 1 67 ? 2.51 19.547 17 1 91.75 67 GLY B N 1
ATOM 1555 C CA . GLY B 1 67 ? 2.521 18.094 17.062 1 91.75 67 GLY B CA 1
ATOM 1556 C C . GLY B 1 67 ? 3.191 17.453 15.867 1 91.75 67 GLY B C 1
ATOM 1557 O O . GLY B 1 67 ? 3.965 16.5 16.016 1 91.75 67 GLY B O 1
ATOM 1558 N N . LEU B 1 68 ? 2.916 17.984 14.75 1 94.81 68 LEU B N 1
ATOM 1559 C CA . LEU B 1 68 ? 3.496 17.469 13.508 1 94.81 68 LEU B CA 1
ATOM 1560 C C . LEU B 1 68 ? 5 17.719 13.477 1 94.81 68 LEU B C 1
ATOM 1562 O O . LEU B 1 68 ? 5.766 16.844 13.062 1 94.81 68 LEU B O 1
ATOM 1566 N N . ASP B 1 69 ? 5.418 18.859 13.93 1 94 69 ASP B N 1
ATOM 1567 C CA . ASP B 1 69 ? 6.836 19.203 13.938 1 94 69 ASP B CA 1
ATOM 1568 C C . ASP B 1 69 ? 7.609 18.312 14.906 1 94 69 ASP B C 1
ATOM 1570 O O . ASP B 1 69 ? 8.727 17.891 14.609 1 94 69 ASP B O 1
ATOM 1574 N N . LYS B 1 70 ? 7.027 18.047 15.969 1 95.31 70 LYS B N 1
ATOM 1575 C CA . LYS B 1 70 ? 7.664 17.141 16.922 1 95.31 70 LYS B CA 1
ATOM 1576 C C . LYS B 1 70 ? 7.832 15.75 16.328 1 95.31 70 LYS B C 1
ATOM 1578 O O . LYS B 1 70 ? 8.883 15.125 16.484 1 95.31 70 LYS B O 1
ATOM 1583 N N . LEU B 1 71 ? 6.805 15.289 15.719 1 96.38 71 LEU B N 1
ATOM 1584 C CA . LEU B 1 71 ? 6.879 14 15.047 1 96.38 71 LEU B CA 1
ATOM 1585 C C . LEU B 1 71 ? 7.992 13.992 14 1 96.38 71 LEU B C 1
ATOM 1587 O O . LEU B 1 71 ? 8.781 13.047 13.945 1 96.38 71 LEU B O 1
ATOM 1591 N N . ALA B 1 72 ? 8.047 15.023 13.195 1 97.44 72 ALA B N 1
ATOM 1592 C CA . ALA B 1 72 ? 9.055 15.125 12.141 1 97.44 72 ALA B CA 1
ATOM 1593 C C . ALA B 1 72 ? 10.461 15.117 12.734 1 97.44 72 ALA B C 1
ATOM 1595 O O . ALA B 1 72 ? 11.375 14.492 12.18 1 97.44 72 ALA B O 1
ATOM 1596 N N . GLU B 1 73 ? 10.609 15.805 13.812 1 96.88 73 GLU B N 1
ATOM 1597 C CA . GLU B 1 73 ? 11.906 15.836 14.477 1 96.88 73 GLU B CA 1
ATOM 1598 C C . GLU B 1 73 ? 12.312 14.453 14.977 1 96.88 73 GLU B C 1
ATOM 1600 O O . GLU B 1 73 ? 13.461 14.039 14.82 1 96.88 73 GLU B O 1
ATOM 1605 N N . ASP B 1 74 ? 11.383 13.805 15.57 1 97.25 74 ASP B N 1
ATOM 1606 C CA . ASP B 1 74 ? 11.625 12.438 16.016 1 97.25 74 ASP B CA 1
ATOM 1607 C C . ASP B 1 74 ? 12.039 11.539 14.859 1 97.25 74 ASP B C 1
ATOM 1609 O O . ASP B 1 74 ? 12.984 10.758 14.977 1 97.25 74 ASP B O 1
ATOM 1613 N N . ILE B 1 75 ? 11.383 11.68 13.758 1 97.81 75 ILE B N 1
ATOM 1614 C CA . ILE B 1 75 ? 11.648 10.859 12.578 1 97.81 75 ILE B CA 1
ATOM 1615 C C . ILE B 1 75 ? 13.023 11.203 12.008 1 97.81 75 ILE B C 1
ATOM 1617 O O . ILE B 1 75 ? 13.789 10.312 11.648 1 97.81 75 ILE B O 1
ATOM 1621 N N . ARG B 1 76 ? 13.359 12.484 11.984 1 97.12 76 ARG B N 1
ATOM 1622 C CA . ARG B 1 76 ? 14.656 12.93 11.477 1 97.12 76 ARG B CA 1
ATOM 1623 C C . ARG B 1 76 ? 15.797 12.367 12.32 1 97.12 76 ARG B C 1
ATOM 1625 O O . ARG B 1 76 ? 16.891 12.141 11.812 1 97.12 76 ARG B O 1
ATOM 1632 N N . GLY B 1 77 ? 15.484 12.164 13.547 1 97.06 77 GLY B N 1
ATOM 1633 C CA . GLY B 1 77 ? 16.484 11.625 14.453 1 97.06 77 GLY B CA 1
ATOM 1634 C C . GLY B 1 77 ? 16.734 10.141 14.242 1 97.06 77 GLY B C 1
ATOM 1635 O O . GLY B 1 77 ? 17.781 9.625 14.625 1 97.06 77 GLY B O 1
ATOM 1636 N N . ARG B 1 78 ? 15.836 9.531 13.633 1 97.44 78 ARG B N 1
ATOM 1637 C CA . ARG B 1 78 ? 15.906 8.07 13.531 1 97.44 78 ARG B CA 1
ATOM 1638 C C . ARG B 1 78 ? 16.188 7.633 12.102 1 97.44 78 ARG B C 1
ATOM 1640 O O . ARG B 1 78 ? 16.703 6.535 11.875 1 97.44 78 ARG B O 1
ATOM 1647 N N . TYR B 1 79 ? 15.82 8.508 11.211 1 97.38 79 TYR B N 1
ATOM 1648 C CA . TYR B 1 79 ? 15.953 8.164 9.797 1 97.38 79 TYR B CA 1
ATOM 1649 C C . TYR B 1 79 ? 16.625 9.297 9.023 1 97.38 79 TYR B C 1
ATOM 1651 O O . TYR B 1 79 ? 16.359 10.477 9.289 1 97.38 79 TYR B O 1
ATOM 1659 N N . ASN B 1 80 ? 17.438 8.922 8.109 1 97.81 80 ASN B N 1
ATOM 1660 C CA . ASN B 1 80 ? 18.062 9.898 7.223 1 97.81 80 ASN B CA 1
ATOM 1661 C C . ASN B 1 80 ? 17.203 10.188 5.996 1 97.81 80 ASN B C 1
ATOM 1663 O O . ASN B 1 80 ? 17.484 9.703 4.902 1 97.81 80 ASN B O 1
ATOM 1667 N N . VAL B 1 81 ? 16.266 11.047 6.145 1 97.88 81 VAL B N 1
ATOM 1668 C CA . VAL B 1 81 ? 15.281 11.352 5.102 1 97.88 81 VAL B CA 1
ATOM 1669 C C . VAL B 1 81 ? 14.984 12.852 5.094 1 97.88 81 VAL B C 1
ATOM 1671 O O . VAL B 1 81 ? 14.914 13.484 6.152 1 97.88 81 VAL B O 1
ATOM 1674 N N . GLU B 1 82 ? 14.883 13.438 3.912 1 98.25 82 GLU B N 1
ATOM 1675 C CA . GLU B 1 82 ? 14.352 14.789 3.789 1 98.25 82 GLU B CA 1
ATOM 1676 C C . GLU B 1 82 ? 12.852 14.82 4.09 1 98.25 82 GLU B C 1
ATOM 1678 O O . GLU B 1 82 ? 12.07 14.125 3.439 1 98.25 82 GLU B O 1
ATOM 1683 N N . ILE B 1 83 ? 12.508 15.664 5.109 1 98.5 83 ILE B N 1
ATOM 1684 C CA . ILE B 1 83 ? 11.117 15.656 5.543 1 98.5 83 ILE B CA 1
ATOM 1685 C C . ILE B 1 83 ? 10.508 17.047 5.375 1 98.5 83 ILE B C 1
ATOM 1687 O O . ILE B 1 83 ? 11.125 18.047 5.754 1 98.5 83 ILE B O 1
ATOM 1691 N N . GLU B 1 84 ? 9.438 17.109 4.762 1 98.19 84 GLU B N 1
ATOM 1692 C CA . GLU B 1 84 ? 8.555 18.266 4.75 1 98.19 84 GLU B CA 1
ATOM 1693 C C . GLU B 1 84 ? 7.254 17.984 5.5 1 98.19 84 GLU B C 1
ATOM 1695 O O . GLU B 1 84 ? 6.707 16.891 5.406 1 98.19 84 GLU B O 1
ATOM 1700 N N . THR B 1 85 ? 6.805 18.953 6.301 1 98.06 85 THR B N 1
ATOM 1701 C CA . THR B 1 85 ? 5.523 18.812 6.988 1 98.06 85 THR B CA 1
ATOM 1702 C C . THR B 1 85 ? 4.5 19.797 6.418 1 98.06 85 THR B C 1
ATOM 1704 O O . THR B 1 85 ? 4.844 20.922 6.047 1 98.06 85 THR B O 1
ATOM 1707 N N . MET B 1 86 ? 3.281 19.328 6.336 1 97 86 MET B N 1
ATOM 1708 C CA . MET B 1 86 ? 2.199 20.172 5.84 1 97 86 MET B CA 1
ATOM 1709 C C . MET B 1 86 ? 0.934 19.984 6.668 1 97 86 MET B C 1
ATOM 1711 O O . MET B 1 86 ? 0.611 18.859 7.062 1 97 86 MET B O 1
ATOM 1715 N N . VAL B 1 87 ? 0.249 21.078 6.938 1 95.81 87 VAL B N 1
ATOM 1716 C CA . VAL B 1 87 ? -1.113 21.078 7.461 1 95.81 87 VAL B CA 1
ATOM 1717 C C . VAL B 1 87 ? -2.066 21.672 6.426 1 95.81 87 VAL B C 1
ATOM 1719 O O . VAL B 1 87 ? -1.886 22.812 5.992 1 95.81 87 VAL B O 1
ATOM 1722 N N . VAL B 1 88 ? -3.004 20.922 6.016 1 94.25 88 VAL B N 1
ATOM 1723 C CA . VAL B 1 88 ? -3.939 21.375 5 1 94.25 88 VAL B CA 1
ATOM 1724 C C . VAL B 1 88 ? -5.371 21.172 5.48 1 94.25 88 VAL B C 1
ATOM 1726 O O . VAL B 1 88 ? -5.625 20.359 6.367 1 94.25 88 VAL B O 1
ATOM 1729 N N . GLU B 1 89 ? -6.293 22 4.961 1 91.38 89 GLU B N 1
ATOM 1730 C CA . GLU B 1 89 ? -7.711 21.875 5.297 1 91.38 89 GLU B CA 1
ATOM 1731 C C . GLU B 1 89 ? -8.484 21.188 4.18 1 91.38 89 GLU B C 1
ATOM 1733 O O . GLU B 1 89 ? -8.211 21.406 2.998 1 91.38 89 GLU B O 1
ATOM 1738 N N . GLY B 1 90 ? -9.43 20.344 4.574 1 93.25 90 GLY B N 1
ATOM 1739 C CA . GLY B 1 90 ? -10.273 19.703 3.58 1 93.25 90 GLY B CA 1
ATOM 1740 C C . GLY B 1 90 ? -10.594 18.266 3.91 1 93.25 90 GLY B C 1
ATOM 1741 O O . GLY B 1 90 ? -10.57 17.859 5.074 1 93.25 90 GLY B O 1
ATOM 1742 N N . ASP B 1 91 ? -11.125 17.547 2.902 1 93.25 91 ASP B N 1
ATOM 1743 C CA . ASP B 1 91 ? -11.328 16.109 3.029 1 93.25 91 ASP B CA 1
ATOM 1744 C C . ASP B 1 91 ? -9.992 15.367 3.078 1 93.25 91 ASP B C 1
ATOM 1746 O O . ASP B 1 91 ? -9.148 15.539 2.195 1 93.25 91 ASP B O 1
ATOM 1750 N N . PRO B 1 92 ? -9.789 14.578 4.031 1 94.69 92 PRO B N 1
ATOM 1751 C CA . PRO B 1 92 ? -8.469 13.961 4.23 1 94.69 92 PRO B CA 1
ATOM 1752 C C . PRO B 1 92 ? -7.992 13.188 3.006 1 94.69 92 PRO B C 1
ATOM 1754 O O . PRO B 1 92 ? -6.867 13.391 2.541 1 94.69 92 PRO B O 1
ATOM 1757 N N . ALA B 1 93 ? -8.805 12.336 2.443 1 95.62 93 ALA B N 1
ATOM 1758 C CA . ALA B 1 93 ? -8.383 11.523 1.308 1 95.62 93 ALA B CA 1
ATOM 1759 C C . ALA B 1 93 ? -8.078 12.391 0.091 1 95.62 93 ALA B C 1
ATOM 1761 O O . ALA B 1 93 ? -7.031 12.242 -0.542 1 95.62 93 ALA B O 1
ATOM 1762 N N . GLU B 1 94 ? -8.945 13.32 -0.22 1 96.31 94 GLU B N 1
ATOM 1763 C CA . GLU B 1 94 ? -8.766 14.211 -1.361 1 96.31 94 GLU B CA 1
ATOM 1764 C C . GLU B 1 94 ? -7.555 15.117 -1.169 1 96.31 94 GLU B C 1
ATOM 1766 O O . GLU B 1 94 ? -6.801 15.359 -2.111 1 96.31 94 GLU B O 1
ATOM 1771 N N . SER B 1 95 ? -7.414 15.578 0.06 1 96.69 95 SER B N 1
ATOM 1772 C CA . SER B 1 95 ? -6.305 16.484 0.354 1 96.69 95 SER B CA 1
ATOM 1773 C C . SER B 1 95 ? -4.965 15.766 0.226 1 96.69 95 SER B C 1
ATOM 1775 O O . SER B 1 95 ? -4.008 16.312 -0.325 1 96.69 95 SER B O 1
ATOM 1777 N N . LEU B 1 96 ? -4.855 14.562 0.745 1 97.94 96 LEU B N 1
ATOM 1778 C CA . LEU B 1 96 ? -3.627 13.781 0.611 1 97.94 96 LEU B CA 1
ATOM 1779 C C . LEU B 1 96 ? -3.289 13.555 -0.857 1 97.94 96 LEU B C 1
ATOM 1781 O O . LEU B 1 96 ? -2.127 13.656 -1.256 1 97.94 96 LEU B O 1
ATOM 1785 N N . LEU B 1 97 ? -4.309 13.234 -1.644 1 97.06 97 LEU B N 1
ATOM 1786 C CA . LEU B 1 97 ? -4.105 13.016 -3.07 1 97.06 97 LEU B CA 1
ATOM 1787 C C . LEU B 1 97 ? -3.631 14.289 -3.758 1 97.06 97 LEU B 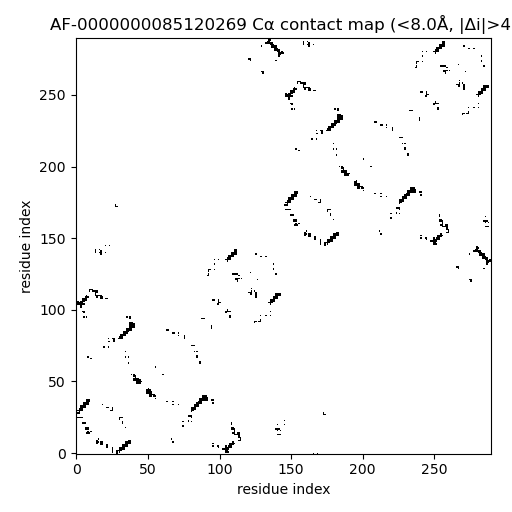C 1
ATOM 1789 O O . LEU B 1 97 ? -2.697 14.258 -4.562 1 97.06 97 LEU B O 1
ATOM 1793 N N . ASP B 1 98 ? -4.27 15.383 -3.416 1 97.69 98 ASP B N 1
ATOM 1794 C CA . ASP B 1 98 ? -3.896 16.672 -4 1 97.69 98 ASP B CA 1
ATOM 1795 C C . ASP B 1 98 ? -2.451 17.031 -3.662 1 97.69 98 ASP B C 1
ATOM 1797 O O . ASP B 1 98 ? -1.713 17.516 -4.52 1 97.69 98 ASP B O 1
ATOM 1801 N N . VAL B 1 99 ? -2.072 16.781 -2.422 1 98.19 99 VAL B N 1
ATOM 1802 C CA . VAL B 1 99 ? -0.698 17.047 -2.01 1 98.19 99 VAL B CA 1
ATOM 1803 C C . VAL B 1 99 ? 0.263 16.172 -2.809 1 98.19 99 VAL B C 1
ATOM 1805 O O . VAL B 1 99 ? 1.283 16.656 -3.309 1 98.19 99 VAL B O 1
ATOM 1808 N N . ALA B 1 100 ? -0.037 14.914 -2.93 1 98.12 100 ALA B N 1
ATOM 1809 C CA . ALA B 1 100 ? 0.827 13.992 -3.666 1 98.12 100 ALA B CA 1
ATOM 1810 C C . ALA B 1 100 ? 1.01 14.453 -5.109 1 98.12 100 ALA B C 1
ATOM 1812 O O . ALA B 1 100 ? 2.137 14.523 -5.605 1 98.12 100 ALA B O 1
ATOM 1813 N N . LYS B 1 101 ? -0.07 14.789 -5.766 1 96.75 101 LYS B N 1
ATOM 1814 C CA . LYS B 1 101 ? -0.022 15.234 -7.152 1 96.75 101 LYS B CA 1
ATOM 1815 C C . LYS B 1 101 ? 0.76 16.547 -7.281 1 96.75 101 LYS B C 1
ATOM 1817 O O . LYS B 1 101 ? 1.623 16.672 -8.156 1 96.75 101 LYS B O 1
ATOM 1822 N N . GLY B 1 102 ? 0.4 17.438 -6.414 1 97.44 102 GLY B N 1
ATOM 1823 C CA . GLY B 1 102 ? 1.035 18.75 -6.465 1 97.44 102 GLY B CA 1
ATOM 1824 C C . GLY B 1 102 ? 2.533 18.703 -6.234 1 97.44 102 GLY B C 1
ATOM 1825 O O . GLY B 1 102 ? 3.283 19.5 -6.805 1 97.44 102 GLY B O 1
ATOM 1826 N N . LYS B 1 103 ? 2.98 17.734 -5.406 1 97.75 103 LYS B N 1
ATOM 1827 C CA . LYS B 1 103 ? 4.395 17.641 -5.055 1 97.75 103 LYS B CA 1
ATOM 1828 C C . LYS B 1 103 ? 5.109 16.609 -5.91 1 97.75 103 LYS B C 1
ATOM 1830 O O . LYS B 1 103 ? 6.316 16.406 -5.77 1 97.75 103 LYS B O 1
ATOM 1835 N N . GLY B 1 104 ? 4.355 15.914 -6.75 1 96.81 104 GLY B N 1
ATOM 1836 C CA . GLY B 1 104 ? 4.941 14.883 -7.602 1 96.81 104 GLY B CA 1
ATOM 1837 C C . GLY B 1 104 ? 5.277 13.609 -6.852 1 96.81 104 GLY B C 1
ATOM 1838 O O . GLY B 1 104 ? 6.23 12.906 -7.203 1 96.81 104 GLY B O 1
ATOM 1839 N N . CYS B 1 105 ? 4.609 13.383 -5.738 1 97.81 105 CYS B N 1
ATOM 1840 C CA . CYS B 1 105 ? 4.781 12.133 -5.008 1 97.81 105 CYS B CA 1
ATOM 1841 C C . CYS B 1 105 ? 3.984 11.008 -5.656 1 97.81 105 CYS B C 1
ATOM 1843 O O . CYS B 1 105 ? 2.842 11.211 -6.07 1 97.81 105 CYS B O 1
ATOM 1845 N N . SER B 1 106 ? 4.59 9.852 -5.695 1 96.56 106 SER B N 1
ATOM 1846 C CA . SER B 1 106 ? 3.932 8.758 -6.41 1 96.56 106 SER B CA 1
ATOM 1847 C C . SER B 1 106 ? 3.449 7.68 -5.445 1 96.56 106 SER B C 1
ATOM 1849 O O . SER B 1 106 ? 3.02 6.605 -5.875 1 96.56 106 SER B O 1
ATOM 1851 N N . ALA B 1 107 ? 3.518 7.977 -4.16 1 97.94 107 ALA B N 1
ATOM 1852 C CA . ALA B 1 107 ? 2.998 7.055 -3.156 1 97.94 107 ALA B CA 1
ATOM 1853 C C . ALA B 1 107 ? 2.426 7.809 -1.961 1 97.94 107 ALA B C 1
ATOM 1855 O O . ALA B 1 107 ? 2.957 8.852 -1.563 1 97.94 107 ALA B O 1
ATOM 1856 N N . ILE B 1 108 ? 1.371 7.277 -1.45 1 98.5 108 ILE B N 1
ATOM 1857 C CA . ILE B 1 108 ? 0.775 7.742 -0.202 1 98.5 108 ILE B CA 1
ATOM 1858 C C . ILE B 1 108 ? 0.746 6.602 0.812 1 98.5 108 ILE B C 1
ATOM 1860 O O . ILE B 1 108 ? 0.273 5.504 0.508 1 98.5 108 ILE B O 1
ATOM 1864 N N . VAL B 1 109 ? 1.246 6.84 1.974 1 98.56 109 VAL B N 1
ATOM 1865 C CA . VAL B 1 109 ? 1.256 5.871 3.064 1 98.56 109 VAL B CA 1
ATOM 1866 C C . VAL B 1 109 ? 0.272 6.305 4.148 1 98.56 109 VAL B C 1
ATOM 1868 O O . VAL B 1 109 ? 0.326 7.441 4.629 1 98.56 109 VAL B O 1
ATOM 1871 N N . VAL B 1 110 ? -0.635 5.418 4.535 1 97.06 110 VAL B N 1
ATOM 1872 C CA . VAL B 1 110 ? -1.626 5.707 5.566 1 97.06 110 VAL B CA 1
ATOM 1873 C C . VAL B 1 110 ? -1.79 4.496 6.48 1 97.06 110 VAL B C 1
ATOM 1875 O O . VAL B 1 110 ? -1.475 3.367 6.09 1 97.06 110 VAL B O 1
ATOM 1878 N N . GLY B 1 111 ? -2.18 4.832 7.699 1 95.12 111 GLY B N 1
ATOM 1879 C CA . GLY B 1 111 ? -2.582 3.742 8.578 1 95.12 111 GLY B CA 1
ATOM 1880 C C . GLY B 1 111 ? -3.92 3.135 8.195 1 95.12 111 GLY B C 1
ATOM 1881 O O . GLY B 1 111 ? -4.785 3.818 7.645 1 95.12 111 GLY B O 1
ATOM 1882 N N . ARG B 1 112 ? -4.035 1.906 8.484 1 89.12 112 ARG B N 1
ATOM 1883 C CA . ARG B 1 112 ? -5.281 1.201 8.211 1 89.12 112 ARG B CA 1
ATOM 1884 C C . ARG B 1 112 ? -6.457 1.872 8.906 1 89.12 112 ARG B C 1
ATOM 1886 O O . ARG B 1 112 ? -7.535 2.014 8.32 1 89.12 112 ARG B O 1
ATOM 1893 N N . ARG B 1 113 ? -6.129 2.234 10.172 1 79.5 113 ARG B N 1
ATOM 1894 C CA . ARG B 1 113 ? -7.164 2.879 10.977 1 79.5 113 ARG B CA 1
ATOM 1895 C C . ARG B 1 113 ? -6.668 4.203 11.547 1 79.5 113 ARG B C 1
ATOM 1897 O O . ARG B 1 113 ? -5.473 4.375 11.781 1 79.5 113 ARG B O 1
ATOM 1904 N N . GLY B 1 114 ? -7.672 5.121 11.641 1 66.75 114 GLY B N 1
ATOM 1905 C CA . GLY B 1 114 ? -7.363 6.387 12.289 1 66.75 114 GLY B CA 1
ATOM 1906 C C . GLY B 1 114 ? -7.875 6.465 13.711 1 66.75 114 GLY B C 1
ATOM 1907 O O . GLY B 1 114 ? -7.773 5.496 14.469 1 66.75 114 GLY B O 1
ATOM 1908 N N . ARG B 1 115 ? -8.234 7.637 14.125 1 59.41 115 ARG B N 1
ATOM 1909 C CA . ARG B 1 115 ? -8.656 7.957 15.492 1 59.41 115 ARG B CA 1
ATOM 1910 C C . ARG B 1 115 ? -9.977 7.27 15.828 1 59.41 115 ARG B C 1
ATOM 1912 O O . ARG B 1 115 ? -10.344 7.168 17 1 59.41 115 ARG B O 1
ATOM 1919 N N . GLY B 1 116 ? -10.711 7.039 15.039 1 59.19 116 GLY B N 1
ATOM 1920 C CA . GLY B 1 116 ? -12.055 6.586 15.352 1 59.19 116 GLY B CA 1
ATOM 1921 C C . GLY B 1 116 ? -12.094 5.191 15.945 1 59.19 116 GLY B C 1
ATOM 1922 O O . GLY B 1 116 ? -11.094 4.473 15.914 1 59.19 116 GLY B O 1
ATOM 1923 N N . LEU B 1 117 ? -12.906 5.059 17.047 1 53.41 117 LEU B N 1
ATOM 1924 C CA . LEU B 1 117 ? -13.102 3.936 17.953 1 53.41 117 LEU B CA 1
ATOM 1925 C C . LEU B 1 117 ? -13.344 2.643 17.188 1 53.41 117 LEU B C 1
ATOM 1927 O O . LEU B 1 117 ? -13.281 1.553 17.766 1 53.41 117 LEU B O 1
ATOM 1931 N N . ALA B 1 118 ? -14.375 2.756 16.406 1 50.28 118 ALA B N 1
ATOM 1932 C CA . ALA B 1 118 ? -15.195 1.557 16.266 1 50.28 118 ALA B CA 1
ATOM 1933 C C . ALA B 1 118 ? -14.406 0.419 15.625 1 50.28 118 ALA B C 1
ATOM 1935 O O . ALA B 1 118 ? -13.367 0.651 15.008 1 50.28 118 ALA B O 1
ATOM 1936 N N . VAL B 1 119 ? -14.914 -0.736 15.25 1 52.44 119 VAL B N 1
ATOM 1937 C CA . VAL B 1 119 ? -14.719 -2.127 14.859 1 52.44 119 VAL B CA 1
ATOM 1938 C C . VAL B 1 119 ? -13.648 -2.213 13.773 1 52.44 119 VAL B C 1
ATOM 1940 O O . VAL B 1 119 ? -13.375 -1.226 13.086 1 52.44 119 VAL B O 1
ATOM 1943 N N . LYS B 1 120 ? -13.305 -3.469 13.484 1 56.75 120 LYS B N 1
ATOM 1944 C CA . LYS B 1 120 ? -12.414 -4.328 12.719 1 56.75 120 LYS B CA 1
ATOM 1945 C C . LYS B 1 120 ? -12.406 -3.943 11.242 1 56.75 120 LYS B C 1
ATOM 1947 O O . LYS B 1 120 ? -11.945 -4.711 10.398 1 56.75 120 LYS B O 1
ATOM 1952 N N . LEU B 1 121 ? -12.859 -2.52 11.062 1 75.88 121 LEU B N 1
ATOM 1953 C CA . LEU B 1 121 ? -13.07 -2.223 9.648 1 75.88 121 LEU B CA 1
ATOM 1954 C C . LEU B 1 121 ? -12.078 -1.182 9.156 1 75.88 121 LEU B C 1
ATOM 1956 O O . LEU B 1 121 ? -11.461 -0.476 9.961 1 75.88 121 LEU B O 1
ATOM 1960 N N . LEU B 1 122 ? -11.75 -1.234 7.918 1 83.88 122 LEU B N 1
ATOM 1961 C CA . LEU B 1 122 ? -10.922 -0.242 7.234 1 83.88 122 LEU B CA 1
ATOM 1962 C C . LEU B 1 122 ? -11.422 1.17 7.531 1 83.88 122 LEU B C 1
ATOM 1964 O O . LEU B 1 122 ? -12.625 1.427 7.512 1 83.88 122 LEU B O 1
ATOM 1968 N N . GLY B 1 123 ? -10.484 2.02 7.922 1 87.75 123 GLY B N 1
ATOM 1969 C CA . GLY B 1 123 ? -10.844 3.408 8.164 1 87.75 123 GLY B CA 1
ATOM 1970 C C . GLY B 1 123 ? -11.445 4.09 6.949 1 87.75 123 GLY B C 1
ATOM 1971 O O . GLY B 1 123 ? -11.109 3.752 5.812 1 87.75 123 GLY B O 1
ATOM 1972 N N . SER B 1 124 ? -12.227 5.094 7.188 1 87.06 124 SER B N 1
ATOM 1973 C CA . SER B 1 124 ? -12.945 5.789 6.125 1 87.06 124 SER B CA 1
ATOM 1974 C C . SER B 1 124 ? -11.984 6.523 5.195 1 87.06 124 SER B C 1
ATOM 1976 O O . SER B 1 124 ? -12.172 6.523 3.977 1 87.06 124 SER B O 1
ATOM 1978 N N . VAL B 1 125 ? -10.945 7.137 5.711 1 89.88 125 VAL B N 1
ATOM 1979 C CA . VAL B 1 125 ? -9.984 7.867 4.887 1 89.88 125 VAL B CA 1
ATOM 1980 C C . VAL B 1 125 ? -9.227 6.891 3.988 1 89.88 125 VAL B C 1
ATOM 1982 O O . VAL B 1 125 ? -9.109 7.113 2.779 1 89.88 125 VAL B O 1
ATOM 1985 N N . THR B 1 126 ? -8.758 5.859 4.629 1 92.75 126 THR B N 1
ATOM 1986 C CA . THR B 1 126 ? -8.023 4.859 3.867 1 92.75 126 THR B CA 1
ATOM 1987 C C . THR B 1 126 ? -8.914 4.227 2.799 1 92.75 126 THR B C 1
ATOM 1989 O O . THR B 1 126 ? -8.492 4.062 1.652 1 92.75 126 THR B O 1
ATOM 1992 N N . SER B 1 127 ? -10.109 3.914 3.168 1 90.62 127 SER B N 1
ATOM 1993 C CA . SER B 1 127 ? -11.055 3.336 2.225 1 90.62 127 SER B CA 1
ATOM 1994 C C . SER B 1 127 ? -11.289 4.262 1.035 1 90.62 127 SER B C 1
ATOM 1996 O O . SER B 1 127 ? -11.227 3.828 -0.118 1 90.62 127 SER B O 1
ATOM 1998 N N . LYS B 1 128 ? -11.555 5.445 1.291 1 91.62 128 LYS B N 1
ATOM 1999 C CA . LYS B 1 128 ? -11.758 6.418 0.221 1 91.62 128 LYS B CA 1
ATOM 2000 C C . LYS B 1 128 ? -10.492 6.594 -0.613 1 91.62 128 LYS B C 1
ATOM 2002 O O . LYS B 1 128 ? -10.555 6.621 -1.844 1 91.62 128 LYS B O 1
ATOM 2007 N N . LEU B 1 129 ? -9.398 6.711 0 1 93.75 129 LEU B N 1
ATOM 2008 C CA . LEU B 1 129 ? -8.133 6.945 -0.675 1 93.75 129 LEU B CA 1
ATOM 2009 C C . LEU B 1 129 ? -7.836 5.836 -1.678 1 93.75 129 LEU B C 1
ATOM 2011 O O . LEU B 1 129 ? -7.48 6.109 -2.828 1 93.75 129 LEU B O 1
ATOM 2015 N N . VAL B 1 130 ? -7.984 4.59 -1.267 1 92.69 130 VAL B N 1
ATOM 2016 C CA . VAL B 1 130 ? -7.676 3.465 -2.145 1 92.69 130 VAL B CA 1
ATOM 2017 C C . VAL B 1 130 ? -8.617 3.477 -3.348 1 92.69 130 VAL B C 1
ATOM 2019 O O . VAL B 1 130 ? -8.25 3.01 -4.43 1 92.69 130 VAL B O 1
ATOM 2022 N N . ASN B 1 131 ? -9.734 4.027 -3.201 1 90.25 131 ASN B N 1
ATOM 2023 C CA . ASN B 1 131 ? -10.719 4.051 -4.273 1 90.25 131 ASN B CA 1
ATOM 2024 C C . ASN B 1 131 ? -10.461 5.191 -5.254 1 90.25 131 ASN B C 1
ATOM 2026 O O . ASN B 1 131 ? -10.758 5.074 -6.441 1 90.25 131 ASN B O 1
ATOM 2030 N N . ILE B 1 132 ? -9.805 6.246 -4.758 1 91 132 ILE B N 1
ATOM 2031 C CA . ILE B 1 132 ? -9.773 7.434 -5.605 1 91 132 ILE B CA 1
ATOM 2032 C C . ILE B 1 132 ? -8.336 7.695 -6.07 1 91 132 ILE B C 1
ATOM 2034 O O . ILE B 1 132 ? -8.102 8.547 -6.926 1 91 132 ILE B O 1
ATOM 2038 N N . ALA B 1 133 ? -7.375 7.035 -5.492 1 90.56 133 ALA B N 1
ATOM 2039 C CA . ALA B 1 133 ? -5.965 7.328 -5.73 1 90.56 133 ALA B CA 1
ATOM 2040 C C . ALA B 1 133 ? -5.527 6.848 -7.113 1 90.56 133 ALA B C 1
ATOM 2042 O O . ALA B 1 133 ? -4.633 6.008 -7.23 1 90.56 133 ALA B O 1
ATOM 2043 N N . LYS B 1 134 ? -5.918 7.492 -8.102 1 84.56 134 LYS B N 1
ATOM 2044 C CA . LYS B 1 134 ? -5.504 7.141 -9.461 1 84.56 134 LYS B CA 1
ATOM 2045 C C . LYS B 1 134 ? -4.09 7.629 -9.75 1 84.56 134 LYS B C 1
ATOM 2047 O O . LYS B 1 134 ? -3.773 8.797 -9.523 1 84.56 134 LYS B O 1
ATOM 2052 N N . GLY B 1 135 ? -3.236 6.77 -10.203 1 89.5 135 GLY B N 1
ATOM 2053 C CA . GLY B 1 135 ? -1.88 7.133 -10.586 1 89.5 135 GLY B CA 1
ATOM 2054 C C . GLY B 1 135 ? -0.933 7.219 -9.406 1 89.5 135 GLY B C 1
ATOM 2055 O O . GLY B 1 135 ? 0.241 7.562 -9.57 1 89.5 135 GLY B O 1
ATOM 2056 N N . ILE B 1 136 ? -1.418 7.027 -8.219 1 95.25 136 ILE B N 1
ATOM 2057 C CA . ILE B 1 136 ? -0.626 7.094 -6.996 1 95.25 136 ILE B CA 1
ATOM 2058 C C . ILE B 1 136 ? -0.767 5.785 -6.219 1 95.25 136 ILE B C 1
ATOM 2060 O O . ILE B 1 136 ? -1.882 5.336 -5.945 1 95.25 136 ILE B O 1
ATOM 2064 N N . ASP B 1 137 ? 0.351 5.172 -5.934 1 97.12 137 ASP B N 1
ATOM 2065 C CA . ASP B 1 137 ? 0.311 3.961 -5.113 1 97.12 137 ASP B CA 1
ATOM 2066 C C . ASP B 1 137 ? -0.121 4.281 -3.686 1 97.12 137 ASP B C 1
ATOM 2068 O O . ASP B 1 137 ? 0.29 5.293 -3.117 1 97.12 137 ASP B O 1
ATOM 2072 N N . VAL B 1 138 ? -0.958 3.447 -3.131 1 97.38 138 VAL B N 1
ATOM 2073 C CA . VAL B 1 138 ? -1.358 3.611 -1.737 1 97.38 138 VAL B CA 1
ATOM 2074 C C . VAL B 1 138 ? -0.815 2.451 -0.904 1 97.38 138 VAL B C 1
ATOM 2076 O O . VAL B 1 138 ? -0.995 1.285 -1.261 1 97.38 138 VAL B O 1
ATOM 2079 N N . ILE B 1 139 ? -0.137 2.777 0.133 1 97.94 139 ILE B N 1
ATOM 2080 C CA . ILE B 1 139 ? 0.393 1.804 1.081 1 97.94 139 ILE B CA 1
ATOM 2081 C C . ILE B 1 139 ? -0.394 1.876 2.389 1 97.94 139 ILE B C 1
ATOM 2083 O O . ILE B 1 139 ? -0.346 2.885 3.094 1 97.94 139 ILE B O 1
ATOM 2087 N N . VAL B 1 140 ? -1.099 0.831 2.635 1 96.81 140 VAL B N 1
ATOM 2088 C CA . VAL B 1 140 ? -1.892 0.728 3.855 1 96.81 140 VAL B CA 1
ATOM 2089 C C . VAL B 1 140 ? -1.111 -0.047 4.914 1 96.81 140 VAL B C 1
ATOM 2091 O O . VAL B 1 140 ? -0.861 -1.244 4.758 1 96.81 140 VAL B O 1
ATOM 2094 N N . VAL B 1 141 ? -0.841 0.642 5.957 1 96.12 141 VAL B N 1
ATOM 2095 C CA . VAL B 1 141 ? 0.022 0.075 6.988 1 96.12 141 VAL B CA 1
ATOM 2096 C C . VAL B 1 141 ? -0.829 -0.467 8.133 1 96.12 141 VAL B C 1
ATOM 2098 O O . VAL B 1 141 ? -1.742 0.211 8.609 1 96.12 141 VAL B O 1
ATOM 2101 N N . GLU B 1 142 ? -0.52 -1.66 8.453 1 85.56 142 GLU B N 1
ATOM 2102 C CA . GLU B 1 142 ? -1.209 -2.312 9.562 1 85.56 142 GLU B CA 1
ATOM 2103 C C . GLU B 1 142 ? -0.375 -2.258 10.844 1 85.56 142 GLU B C 1
ATOM 2105 O O . GLU B 1 142 ? 0.855 -2.328 10.789 1 85.56 142 GLU B O 1
ATOM 2110 N N . PRO B 1 143 ? -1.252 -1.93 11.961 1 66.25 143 PRO B N 1
ATOM 2111 C CA . PRO B 1 143 ? -0.542 -1.919 13.242 1 66.25 143 PRO B CA 1
ATOM 2112 C C . PRO B 1 143 ? 0.094 -3.266 13.57 1 66.25 143 PRO B C 1
ATOM 2114 O O . PRO B 1 143 ? -0.414 -4.312 13.164 1 66.25 143 PRO B O 1
ATOM 2117 N N . GLU B 1 144 ? 1.356 -3.357 13.695 1 57.22 144 GLU B N 1
ATOM 2118 C CA . GLU B 1 144 ? 1.969 -4.582 14.195 1 57.22 144 GLU B CA 1
ATOM 2119 C C . GLU B 1 144 ? 1.192 -5.141 15.383 1 57.22 144 GLU B C 1
ATOM 2121 O O . GLU B 1 144 ? 0.571 -4.387 16.141 1 57.22 144 GLU B O 1
ATOM 2126 N N . LYS B 1 145 ? 0.664 -6.367 15.273 1 45.91 145 LYS B N 1
ATOM 2127 C CA . LYS B 1 145 ? 0.25 -6.93 16.562 1 45.91 145 LYS B CA 1
ATOM 2128 C C . LYS B 1 145 ? 1.276 -6.629 17.641 1 45.91 145 LYS B C 1
ATOM 2130 O O . LYS B 1 145 ? 2.475 -6.535 17.359 1 45.91 145 LYS B O 1
#

Solvent-accessible surface area (backbone atoms only — not comparable to full-atom values): 15046 Å² total; per-residue (Å²): 131,57,59,20,34,29,18,41,40,82,84,25,71,34,12,51,50,12,38,52,51,43,45,55,50,19,38,65,57,70,9,36,34,35,41,34,30,59,44,66,63,47,68,33,66,56,84,96,43,70,38,73,34,74,69,73,50,73,64,53,53,48,51,50,49,51,53,51,49,52,51,50,50,54,47,50,73,75,37,80,47,56,75,45,79,45,78,46,74,31,56,53,37,61,44,55,51,50,50,22,62,75,71,63,23,45,29,38,24,29,19,40,40,60,78,69,80,73,75,89,55,60,20,69,50,48,53,50,30,67,48,64,42,75,54,27,25,36,34,36,29,39,62,71,123,132,57,59,21,35,30,17,42,39,80,84,26,70,34,13,51,51,12,38,52,51,43,44,53,48,19,38,66,57,68,10,35,36,35,40,35,30,59,43,69,60,48,68,33,67,55,84,96,43,70,39,73,35,74,69,73,50,72,66,55,53,48,52,51,49,50,55,51,49,51,52,50,50,54,45,51,72,76,36,81,47,55,74,45,78,46,79,45,75,31,59,55,37,62,44,53,50,49,50,22,60,74,70,63,23,44,30,38,24,29,19,39,38,61,77,70,80,73,73,91,55,60,20,69,50,48,52,49,30,67,49,64,42,75,53,28,25,37,34,37,29,40,60,70,123

Organism: Pyrolobus fumarii (strain DSM 11204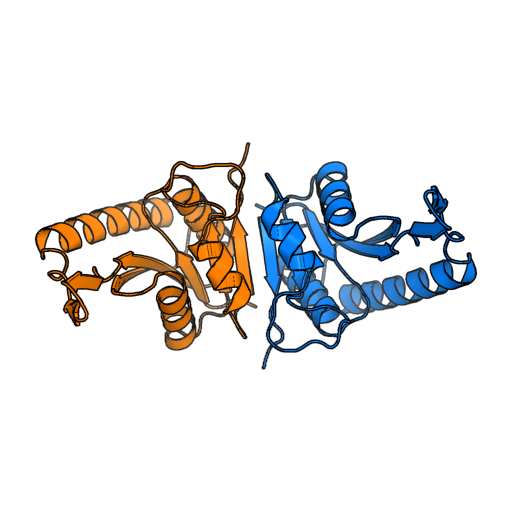 / 1A) (NCBI:txid694429)